Protein AF-A0A821YQU4-F1 (afdb_monomer_lite)

Radius of gyration: 33.35 Å; chains: 1; bounding box: 71×79×102 Å

pLDDT: mean 78.58, std 18.7, range [36.03, 98.0]

Secondary structure (DSSP, 8-state):
-HHHHHHHHHHHHHHHHHHHHHHHHHHHHHHHHHHHHHHHHHHHHHHHTTSPP-------------------------PPPP-------SSHHHHHHHHHHHTSSSSTTTHHHHHHHTTS-HHHHHHHHHHHHHHHHHHHHHHHHHHHHHHHHHHHHHHHHHHHHHHHHSTTTTTSHHHHHHHHHHHHHHHHHHHHHHHHHHHHTS--THHHH-HHHHHHHHHHHHHHHHHHHHHHHHHHHHHHHHSSS-HHHHTT--HHHHHHHHHHHHHHHHHHHHHHHHHEEESSSEEEPSSHHHHHHHHHHHHH--

Structure (mmCIF, N/CA/C/O backbone):
data_AF-A0A821YQU4-F1
#
_entry.id   AF-A0A821YQU4-F1
#
loop_
_atom_site.group_PDB
_atom_site.id
_atom_site.type_symbol
_atom_site.label_atom_id
_atom_site.label_alt_id
_atom_site.label_comp_id
_atom_site.label_asym_id
_atom_site.label_entity_id
_atom_site.label_seq_id
_atom_site.pdbx_PDB_ins_code
_atom_site.Cartn_x
_atom_site.Cartn_y
_atom_site.Cartn_z
_atom_site.occupancy
_atom_site.B_iso_or_equiv
_atom_site.auth_seq_id
_atom_site.auth_comp_id
_atom_site.auth_asym_id
_atom_site.auth_atom_id
_atom_site.pdbx_PDB_model_num
ATOM 1 N N . MET A 1 1 ? -21.126 -2.241 48.941 1.00 52.94 1 MET A N 1
ATOM 2 C CA . MET A 1 1 ? -20.470 -2.430 47.621 1.00 52.94 1 MET A CA 1
ATOM 3 C C . MET A 1 1 ? -20.822 -1.377 46.554 1.00 52.94 1 MET A C 1
ATOM 5 O O . MET A 1 1 ? -19.974 -1.115 45.714 1.00 52.94 1 MET A O 1
ATOM 9 N N . ASN A 1 2 ? -21.985 -0.705 46.580 1.00 57.34 2 ASN A N 1
ATOM 10 C CA . ASN A 1 2 ? -22.367 0.261 45.524 1.00 57.34 2 ASN A CA 1
ATOM 11 C C . ASN A 1 2 ? -21.633 1.622 45.535 1.00 57.34 2 ASN A C 1
ATOM 13 O O . ASN A 1 2 ? -21.568 2.286 44.501 1.00 57.34 2 ASN A O 1
ATOM 17 N N . HIS A 1 3 ? -21.058 2.054 46.663 1.00 62.62 3 HIS A N 1
ATOM 18 C CA . HIS A 1 3 ? -20.436 3.384 46.754 1.00 62.62 3 HIS A CA 1
ATOM 19 C C . HIS A 1 3 ? -19.069 3.454 46.048 1.00 62.62 3 HIS A C 1
ATOM 21 O O . HIS A 1 3 ? -18.780 4.408 45.328 1.00 62.62 3 HIS A O 1
ATOM 27 N N . THR A 1 4 ? -18.264 2.395 46.162 1.00 71.50 4 THR A N 1
ATOM 28 C CA . THR A 1 4 ? -16.915 2.307 45.578 1.00 71.50 4 THR A CA 1
ATOM 29 C C . THR A 1 4 ? -16.943 2.246 44.046 1.00 71.50 4 THR A C 1
ATOM 31 O O . THR A 1 4 ? -16.085 2.821 43.378 1.00 71.50 4 THR A O 1
ATOM 34 N N . TYR A 1 5 ? -17.968 1.611 43.465 1.00 67.25 5 TYR A N 1
ATOM 35 C CA . TYR A 1 5 ? -18.152 1.555 42.011 1.00 67.25 5 TYR A CA 1
ATOM 36 C C . TYR A 1 5 ? -18.474 2.937 41.419 1.00 67.25 5 TYR A C 1
ATOM 38 O O . TYR A 1 5 ? -17.944 3.324 40.374 1.00 67.25 5 TYR A O 1
ATOM 46 N N . LYS A 1 6 ? -19.298 3.721 42.127 1.00 68.31 6 LYS A N 1
ATOM 47 C CA . LYS A 1 6 ? -19.701 5.068 41.704 1.00 68.31 6 LYS A CA 1
ATOM 48 C C . LYS A 1 6 ? -18.513 6.037 41.695 1.00 68.31 6 LYS A C 1
ATOM 50 O O . LYS A 1 6 ? -18.399 6.855 40.781 1.00 68.31 6 LYS A O 1
ATOM 55 N N . ASP A 1 7 ? -17.596 5.896 42.650 1.00 83.06 7 ASP A N 1
ATOM 56 C CA . ASP A 1 7 ? -16.387 6.721 42.722 1.00 83.06 7 ASP A CA 1
ATOM 57 C C . ASP A 1 7 ? -15.340 6.358 41.661 1.00 83.06 7 ASP A C 1
ATOM 59 O O . ASP A 1 7 ? -14.758 7.248 41.031 1.00 83.06 7 ASP A O 1
ATOM 63 N N . ASN A 1 8 ? -15.153 5.066 41.372 1.00 70.88 8 ASN A N 1
ATOM 64 C CA . ASN A 1 8 ? -14.260 4.641 40.289 1.00 70.88 8 ASN A CA 1
ATOM 65 C C . ASN A 1 8 ? -14.764 5.092 38.912 1.00 70.88 8 ASN A C 1
ATOM 67 O O . ASN A 1 8 ? -13.973 5.554 38.087 1.00 70.88 8 ASN A O 1
ATOM 71 N N . SER A 1 9 ? -16.080 5.057 38.681 1.00 63.53 9 SER A N 1
ATOM 72 C CA . SER A 1 9 ? -16.682 5.566 37.444 1.00 63.53 9 SER A CA 1
ATOM 73 C C . SER A 1 9 ? -16.402 7.064 37.239 1.00 63.53 9 SER A C 1
ATOM 75 O O . SER A 1 9 ? -15.945 7.472 36.168 1.00 63.53 9 SER A O 1
ATOM 77 N N . ARG A 1 10 ? -16.544 7.884 38.293 1.00 73.25 10 ARG A N 1
ATOM 78 C CA . ARG A 1 10 ? -16.235 9.327 38.244 1.00 73.25 10 ARG A CA 1
ATOM 79 C C . ARG A 1 10 ? -14.756 9.608 37.978 1.00 73.25 10 ARG A C 1
ATOM 81 O O . ARG A 1 10 ? -14.440 10.541 37.237 1.00 73.25 10 ARG A O 1
ATOM 88 N N . ARG A 1 11 ? -13.840 8.813 38.545 1.00 78.38 11 ARG A N 1
ATOM 89 C CA . ARG A 1 11 ? -12.394 8.953 38.286 1.00 78.38 11 ARG A CA 1
ATOM 90 C C . ARG A 1 11 ? -12.043 8.634 36.834 1.00 78.38 11 ARG A C 1
ATOM 92 O O . ARG A 1 11 ? -11.323 9.411 36.209 1.00 78.38 11 ARG A O 1
ATOM 99 N N . ILE A 1 12 ? -12.600 7.559 36.275 1.00 73.44 12 ILE A N 1
ATOM 100 C CA . ILE A 1 12 ? -12.391 7.176 34.869 1.00 73.44 12 ILE A CA 1
ATOM 101 C C . ILE A 1 12 ? -12.959 8.245 33.927 1.00 73.44 12 ILE A C 1
ATOM 103 O O . ILE A 1 12 ? -12.303 8.629 32.958 1.00 73.44 12 ILE A O 1
ATOM 107 N N . GLN A 1 13 ? -14.131 8.798 34.246 1.00 74.94 13 GLN A N 1
ATOM 108 C CA . GLN A 1 13 ? -14.766 9.843 33.443 1.00 74.94 13 GLN A CA 1
ATOM 109 C C . GLN A 1 13 ? -13.955 11.150 33.452 1.00 74.94 13 GLN A C 1
ATOM 111 O O . GLN A 1 13 ? -13.697 11.717 32.391 1.00 74.94 13 GLN A O 1
ATOM 116 N N . LYS A 1 14 ? -13.445 11.574 34.620 1.00 81.25 14 LYS A N 1
ATOM 117 C CA . LYS A 1 14 ? -12.513 12.714 34.725 1.00 81.25 14 LYS A CA 1
ATOM 118 C C . LYS A 1 14 ? -11.204 12.470 33.973 1.00 81.25 14 LYS A C 1
ATOM 120 O O . LYS A 1 14 ? -10.609 13.410 33.447 1.00 81.25 14 LYS A O 1
ATOM 125 N N . HIS A 1 15 ? -10.728 11.227 33.927 1.00 81.19 15 HIS A N 1
ATOM 126 C CA . HIS A 1 15 ? -9.504 10.899 33.205 1.00 81.19 15 HIS A CA 1
ATOM 127 C C . HIS A 1 15 ? -9.709 10.904 31.682 1.00 81.19 15 HIS A C 1
ATOM 129 O O . HIS A 1 15 ? -8.838 11.394 30.961 1.00 81.19 15 HIS A O 1
ATOM 135 N N . CYS A 1 16 ? -10.860 10.429 31.192 1.00 75.38 16 CYS A N 1
ATOM 136 C CA . CYS A 1 16 ? -11.230 10.529 29.778 1.00 75.38 16 CYS A CA 1
ATOM 137 C C . CYS A 1 16 ? -11.422 11.982 29.337 1.00 75.38 16 CYS A C 1
ATOM 139 O O . CYS A 1 16 ? -10.873 12.359 28.305 1.00 75.38 16 CYS A O 1
ATOM 141 N N . HIS A 1 17 ? -12.104 12.804 30.142 1.00 81.38 17 HIS A N 1
ATOM 142 C CA . HIS A 1 17 ? -12.298 14.228 29.848 1.00 81.38 17 HIS A CA 1
ATOM 143 C C . HIS A 1 17 ? -10.961 14.952 29.665 1.00 81.38 17 HIS A C 1
ATOM 145 O O . HIS A 1 17 ? -10.713 15.554 28.626 1.00 81.38 17 HIS A O 1
ATOM 151 N N . ARG A 1 18 ? -10.033 14.783 30.617 1.00 87.19 18 ARG A N 1
ATOM 152 C CA . ARG A 1 18 ? -8.694 15.388 30.529 1.00 87.19 18 ARG A CA 1
ATOM 153 C C . ARG A 1 18 ? -7.889 14.892 29.327 1.00 87.19 18 ARG A C 1
ATOM 155 O O . ARG A 1 18 ? -7.079 15.632 28.779 1.00 87.19 18 ARG A O 1
ATOM 162 N N . ARG A 1 19 ? -8.101 13.646 28.891 1.00 83.50 19 ARG A N 1
ATOM 163 C CA . ARG A 1 19 ? -7.442 13.095 27.696 1.00 83.50 19 ARG A CA 1
ATOM 164 C C . ARG A 1 19 ? -8.048 13.652 26.402 1.00 83.50 19 ARG A C 1
ATOM 166 O O . ARG A 1 19 ? -7.316 13.824 25.433 1.00 83.50 19 ARG A O 1
ATOM 173 N N . GLN A 1 20 ? -9.349 13.949 26.389 1.00 81.44 20 GLN A N 1
ATOM 174 C CA . GLN A 1 20 ? -10.010 14.660 25.291 1.00 81.44 20 GLN A CA 1
ATOM 175 C C . GLN A 1 20 ? -9.545 16.115 25.201 1.00 81.44 20 GLN A C 1
ATOM 177 O O . GLN A 1 20 ? -9.194 16.553 24.111 1.00 81.44 20 GLN A O 1
ATOM 182 N N . GLU A 1 21 ? -9.452 16.827 26.325 1.00 87.38 21 GLU A N 1
ATOM 183 C CA . GLU A 1 21 ? -8.969 18.214 26.345 1.00 87.38 21 GLU A CA 1
ATOM 184 C C . GLU A 1 21 ? -7.525 18.335 25.860 1.00 87.38 21 GLU A C 1
ATOM 186 O O . GLU A 1 21 ? -7.223 19.231 25.078 1.00 87.38 21 GLU A O 1
ATOM 191 N N . ARG A 1 22 ? -6.643 17.394 26.228 1.00 89.81 22 ARG A N 1
ATOM 192 C CA . ARG A 1 22 ? -5.268 17.364 25.698 1.00 89.81 22 ARG A CA 1
ATOM 193 C C . ARG A 1 22 ? -5.231 17.178 24.182 1.00 89.81 22 ARG A C 1
ATOM 195 O O . ARG A 1 22 ? -4.514 17.903 23.509 1.00 89.81 22 ARG A O 1
ATOM 202 N N . LYS A 1 23 ? -6.054 16.274 23.639 1.00 84.69 23 LYS A N 1
ATOM 203 C CA . LYS A 1 23 ? -6.156 16.066 22.184 1.00 84.69 23 LYS A CA 1
ATOM 204 C C . LYS A 1 23 ? -6.745 17.277 21.455 1.00 84.69 23 LYS A C 1
ATOM 206 O O . LYS A 1 23 ? -6.359 17.546 20.323 1.00 84.69 23 LYS A O 1
ATOM 211 N N . LEU A 1 24 ? -7.680 17.992 22.082 1.00 90.56 24 LEU A N 1
ATOM 212 C CA . LEU A 1 24 ? -8.245 19.221 21.525 1.00 90.56 24 LEU A CA 1
ATOM 213 C C . LEU A 1 24 ? -7.210 20.356 21.534 1.00 90.56 24 LEU A C 1
ATOM 215 O O . LEU A 1 24 ? -7.106 21.097 20.564 1.00 90.56 24 LEU A O 1
ATOM 219 N N . ALA A 1 25 ? -6.421 20.463 22.605 1.00 89.75 25 ALA A N 1
ATOM 220 C CA . ALA A 1 25 ? -5.328 21.423 22.706 1.00 89.75 25 ALA A CA 1
ATOM 221 C C . ALA A 1 25 ? -4.205 21.129 21.697 1.00 89.75 25 ALA A C 1
ATOM 223 O O . ALA A 1 25 ? -3.663 22.062 21.116 1.00 89.75 25 ALA A O 1
ATOM 224 N N . GLU A 1 26 ? -3.886 19.855 21.448 1.00 92.19 26 GLU A N 1
ATOM 225 C CA . GLU A 1 26 ? -2.945 19.457 20.392 1.00 92.19 26 GLU A CA 1
ATOM 226 C C . GLU A 1 26 ? -3.463 19.827 18.999 1.00 92.19 26 GLU A C 1
ATOM 228 O O . GLU A 1 26 ? -2.714 20.428 18.240 1.00 92.19 26 GLU A O 1
ATOM 233 N N . ARG A 1 27 ? -4.742 19.570 18.674 1.00 87.25 27 ARG A N 1
ATOM 234 C CA . ARG A 1 27 ? -5.322 20.014 17.388 1.00 87.25 27 ARG A CA 1
ATOM 235 C C . ARG A 1 27 ? -5.219 21.521 17.186 1.00 87.25 27 ARG A C 1
ATOM 237 O O . ARG A 1 27 ? -4.796 21.941 16.121 1.00 87.25 27 ARG A O 1
ATOM 244 N N . ARG A 1 28 ? -5.517 22.317 18.220 1.00 90.81 28 ARG A N 1
ATOM 245 C CA . ARG A 1 28 ? -5.358 23.777 18.135 1.00 90.81 28 ARG A CA 1
ATOM 246 C C . ARG A 1 28 ? -3.909 24.197 17.904 1.00 90.81 28 ARG A C 1
ATOM 248 O O . ARG A 1 28 ? -3.683 25.206 17.257 1.00 90.81 28 ARG A O 1
ATOM 255 N N . ARG A 1 29 ? -2.923 23.454 18.424 1.00 88.00 29 ARG A N 1
ATOM 256 C CA . ARG A 1 29 ? -1.511 23.740 18.123 1.00 88.00 29 ARG A CA 1
ATOM 257 C C . ARG A 1 29 ? -1.187 23.483 16.655 1.00 88.00 29 ARG A C 1
ATOM 259 O O . ARG A 1 29 ? -0.500 24.307 16.075 1.00 88.00 29 ARG A O 1
ATOM 266 N N . TYR A 1 30 ? -1.700 22.400 16.071 1.00 81.50 30 TYR A N 1
ATOM 267 C CA . TYR A 1 30 ? -1.515 22.131 14.642 1.00 81.50 30 TYR A CA 1
ATOM 268 C C . TYR A 1 30 ? -2.196 23.188 13.765 1.00 81.50 30 TYR A C 1
ATOM 270 O O . TYR A 1 30 ? -1.555 23.698 12.860 1.00 81.50 30 TYR A O 1
ATOM 278 N N . GLU A 1 31 ? -3.424 23.604 14.091 1.00 87.12 31 GLU A N 1
ATOM 279 C CA . GLU A 1 31 ? -4.115 24.686 13.363 1.00 87.12 31 GLU A CA 1
ATOM 280 C C . GLU A 1 31 ? -3.348 26.020 13.428 1.00 87.12 31 GLU A C 1
ATOM 282 O O . GLU A 1 31 ? -3.275 26.739 12.440 1.00 87.12 31 GLU A O 1
ATOM 287 N N . ILE A 1 32 ? -2.733 26.346 14.572 1.00 85.75 32 ILE A N 1
ATOM 288 C CA . ILE A 1 32 ? -1.893 27.549 14.702 1.00 85.75 32 ILE A CA 1
ATOM 289 C C . ILE A 1 32 ? -0.592 27.415 13.893 1.00 85.75 32 ILE A C 1
ATOM 291 O O . ILE A 1 32 ? -0.129 28.400 13.327 1.00 85.75 32 ILE A O 1
ATOM 295 N N . SER A 1 33 ? 0.003 26.220 13.833 1.00 82.62 33 SER A N 1
ATOM 296 C CA . SER A 1 33 ? 1.211 25.974 13.035 1.00 82.62 33 SER A CA 1
ATOM 297 C C . SER A 1 33 ? 0.953 26.034 11.527 1.00 82.62 33 SER A C 1
ATOM 299 O O . SER A 1 33 ? 1.789 26.582 10.819 1.00 82.62 33 SER A O 1
ATOM 301 N N . ASP A 1 34 ? -0.189 25.539 11.046 1.00 80.00 34 ASP A N 1
ATOM 302 C CA . ASP A 1 34 ? -0.561 25.643 9.627 1.00 80.00 34 ASP A CA 1
ATOM 303 C C . ASP A 1 34 ? -0.801 27.102 9.213 1.00 80.00 34 ASP A C 1
ATOM 305 O O . ASP A 1 34 ? -0.326 27.528 8.163 1.00 80.00 34 ASP A O 1
ATOM 309 N N . LEU A 1 35 ? -1.455 27.900 10.069 1.00 82.94 35 LEU A N 1
ATOM 310 C CA . LEU A 1 35 ? -1.640 29.336 9.817 1.00 82.94 35 LEU A CA 1
ATOM 311 C C . LEU A 1 35 ? -0.305 30.095 9.759 1.00 82.94 35 LEU A C 1
ATOM 313 O O . LEU A 1 35 ? -0.152 30.994 8.941 1.00 82.94 35 LEU A O 1
ATOM 317 N N . ALA A 1 36 ? 0.671 29.718 10.590 1.00 77.25 36 ALA A N 1
ATOM 318 C CA . ALA A 1 36 ? 2.006 30.314 10.540 1.00 77.25 36 ALA A CA 1
ATOM 319 C C . ALA A 1 36 ? 2.765 29.945 9.251 1.00 77.25 36 ALA A C 1
ATOM 321 O O . ALA A 1 36 ? 3.514 30.763 8.729 1.00 77.25 36 ALA A O 1
ATOM 322 N N . TYR A 1 37 ? 2.552 28.737 8.718 1.00 77.81 37 TYR A N 1
ATOM 323 C CA . TYR A 1 37 ? 3.181 28.297 7.471 1.00 77.81 37 TYR A CA 1
ATOM 324 C C . TYR A 1 37 ? 2.588 28.990 6.232 1.00 77.81 37 TYR A C 1
ATOM 326 O O . TYR A 1 37 ? 3.324 29.303 5.298 1.00 77.81 37 TYR A O 1
ATOM 334 N N . GLU A 1 38 ? 1.280 29.281 6.220 1.00 76.12 38 GLU A N 1
ATOM 335 C CA . GLU A 1 38 ? 0.662 30.068 5.138 1.00 76.12 38 GLU A CA 1
ATOM 336 C C . GLU A 1 38 ? 1.187 31.511 5.068 1.00 76.12 38 GLU A C 1
ATOM 338 O O . GLU A 1 38 ? 1.310 32.061 3.970 1.00 76.12 38 GLU A O 1
ATOM 343 N N . ASP A 1 39 ? 1.513 32.126 6.209 1.00 76.88 39 ASP A N 1
ATOM 344 C CA . ASP A 1 39 ? 2.083 33.477 6.234 1.00 76.88 39 ASP A CA 1
ATOM 345 C C . ASP A 1 39 ? 3.523 33.501 5.688 1.00 76.88 39 ASP A C 1
ATOM 347 O O . ASP A 1 39 ? 3.859 34.405 4.921 1.00 76.88 39 ASP A O 1
ATOM 351 N N . ASP A 1 40 ? 4.342 32.482 5.978 1.00 71.94 40 ASP A N 1
ATOM 352 C CA . ASP A 1 40 ? 5.694 32.355 5.407 1.00 71.94 40 ASP A CA 1
ATOM 353 C C . ASP A 1 40 ? 5.651 32.114 3.883 1.00 71.94 40 ASP A C 1
ATOM 355 O O . ASP A 1 40 ? 6.426 32.714 3.132 1.00 71.94 40 ASP A O 1
ATOM 359 N N . LEU A 1 41 ? 4.692 31.318 3.389 1.00 73.00 41 LEU A N 1
ATOM 360 C CA . LEU A 1 41 ? 4.548 31.046 1.951 1.00 73.00 41 LEU A CA 1
ATOM 361 C C . LEU A 1 41 ? 4.200 32.310 1.141 1.00 73.00 41 LEU A C 1
ATOM 363 O O . LEU A 1 41 ? 4.671 32.480 0.015 1.00 73.00 41 LEU A O 1
ATOM 367 N N . LYS A 1 42 ? 3.408 33.227 1.718 1.00 76.00 42 LYS A N 1
ATOM 368 C CA . LYS A 1 42 ? 3.091 34.526 1.095 1.00 76.00 42 LYS A CA 1
ATOM 369 C C . LYS A 1 42 ? 4.300 35.454 1.010 1.00 76.00 42 LYS A C 1
ATOM 371 O O . LYS A 1 42 ? 4.384 36.253 0.074 1.00 76.00 42 LYS A O 1
ATOM 376 N N . VAL A 1 43 ? 5.226 35.368 1.965 1.00 75.50 43 VAL A N 1
ATOM 377 C CA . VAL A 1 43 ? 6.470 36.150 1.938 1.00 75.50 43 VAL A CA 1
ATOM 378 C C . VAL A 1 43 ? 7.374 35.662 0.804 1.00 75.50 43 VAL A C 1
ATOM 380 O O . VAL A 1 43 ? 7.895 36.484 0.047 1.00 75.50 43 VAL A O 1
ATOM 383 N N . ASP A 1 44 ? 7.483 34.348 0.606 1.00 67.19 44 ASP A N 1
ATOM 384 C CA . ASP A 1 44 ? 8.274 33.774 -0.489 1.00 67.19 44 ASP A CA 1
ATOM 385 C C . ASP A 1 44 ? 7.669 34.059 -1.875 1.00 67.19 44 ASP A C 1
ATOM 387 O O . ASP A 1 44 ? 8.402 34.328 -2.831 1.00 67.19 44 ASP A O 1
ATOM 391 N N . GLU A 1 45 ? 6.339 34.093 -2.000 1.00 72.12 45 GLU A N 1
ATOM 392 C CA . GLU A 1 45 ? 5.666 34.465 -3.253 1.00 72.12 45 GLU A CA 1
ATOM 393 C C . GLU A 1 45 ? 5.890 35.950 -3.607 1.00 72.12 45 GLU A C 1
ATOM 395 O O . GLU A 1 45 ? 6.167 36.289 -4.764 1.00 72.12 45 GLU A O 1
ATOM 400 N N . MET A 1 46 ? 5.895 36.842 -2.606 1.00 73.62 46 MET A N 1
ATOM 401 C CA . MET A 1 46 ? 6.288 38.245 -2.798 1.00 73.62 46 MET A CA 1
ATOM 402 C C . MET A 1 46 ? 7.754 38.378 -3.244 1.00 73.62 46 MET A C 1
ATOM 404 O O . MET A 1 46 ? 8.047 39.154 -4.160 1.00 73.62 46 MET A O 1
ATOM 408 N N . ILE A 1 47 ? 8.670 37.588 -2.674 1.00 68.69 47 ILE A N 1
ATOM 409 C CA . ILE A 1 47 ? 10.089 37.585 -3.067 1.00 68.69 47 ILE A CA 1
ATOM 410 C C . ILE A 1 47 ? 10.265 37.036 -4.495 1.00 68.69 47 ILE A C 1
ATOM 412 O O . ILE A 1 47 ? 11.000 37.622 -5.293 1.00 68.69 47 ILE A O 1
ATOM 416 N N . SER A 1 48 ? 9.538 35.978 -4.868 1.00 60.62 48 SER A N 1
ATOM 417 C CA . SER A 1 48 ? 9.583 35.389 -6.214 1.00 60.62 48 SER A CA 1
ATOM 418 C C . SER A 1 48 ? 9.034 36.323 -7.297 1.00 60.62 48 SER A C 1
ATOM 420 O O . SER A 1 48 ? 9.516 36.287 -8.429 1.00 60.62 48 SER A O 1
ATOM 422 N N . SER A 1 49 ? 8.053 37.172 -6.975 1.00 66.12 49 SER A N 1
ATOM 423 C CA . SER A 1 49 ? 7.497 38.152 -7.924 1.00 66.12 49 SER A CA 1
ATOM 424 C C . SER A 1 49 ? 8.448 39.317 -8.247 1.00 66.12 49 SER A C 1
ATOM 426 O O . SER A 1 49 ? 8.218 40.062 -9.198 1.00 66.12 49 SER A O 1
ATOM 428 N N . SER A 1 50 ? 9.541 39.452 -7.486 1.00 66.50 50 SER A N 1
ATOM 429 C CA . SER A 1 50 ? 10.519 40.540 -7.613 1.00 66.50 50 SER A CA 1
ATOM 430 C C . SER A 1 50 ? 11.734 40.189 -8.490 1.00 66.50 50 SER A C 1
ATOM 432 O O . SER A 1 50 ? 12.577 41.052 -8.736 1.00 66.50 50 SER A O 1
ATOM 434 N N . LEU A 1 51 ? 11.861 38.940 -8.961 1.00 47.97 51 LEU A N 1
ATOM 435 C CA . LEU A 1 51 ? 13.004 38.490 -9.765 1.00 47.97 51 LEU A CA 1
ATOM 436 C C . LEU A 1 51 ? 12.700 38.550 -11.278 1.00 47.97 51 LEU A C 1
ATOM 438 O O . LEU A 1 51 ? 11.660 38.061 -11.719 1.00 47.97 51 LEU A O 1
ATOM 442 N N . PRO A 1 52 ? 13.598 39.124 -12.102 1.00 46.53 52 PRO A N 1
ATOM 443 C CA . PRO A 1 52 ? 13.381 39.267 -13.539 1.00 46.53 52 PRO A CA 1
ATOM 444 C C . PRO A 1 52 ? 13.401 37.906 -14.252 1.00 46.53 52 PRO A C 1
ATOM 446 O O . PRO A 1 52 ? 14.321 37.107 -14.077 1.00 46.53 52 PRO A O 1
ATOM 449 N N . GLN A 1 53 ? 12.385 37.653 -15.082 1.00 42.47 53 GLN A N 1
ATOM 450 C CA . GLN A 1 53 ? 12.237 36.402 -15.825 1.00 42.47 53 GLN A CA 1
ATOM 451 C C . GLN A 1 53 ? 13.284 36.274 -16.939 1.00 42.47 53 GLN A C 1
ATOM 453 O O . GLN A 1 53 ? 13.284 37.036 -17.906 1.00 42.47 53 GLN A O 1
ATOM 458 N N . ILE A 1 54 ? 14.149 35.263 -16.829 1.00 45.06 54 ILE A N 1
ATOM 459 C CA . ILE A 1 54 ? 15.026 34.812 -17.914 1.00 45.06 54 ILE A CA 1
ATOM 460 C C . ILE A 1 54 ? 14.272 33.724 -18.687 1.00 45.06 54 ILE A C 1
ATOM 462 O O . ILE A 1 54 ? 14.124 32.597 -18.223 1.00 45.06 54 ILE A O 1
ATOM 466 N N . SER A 1 55 ? 13.760 34.096 -19.859 1.00 38.00 55 SER A N 1
ATOM 467 C CA . SER A 1 55 ? 13.025 33.227 -20.783 1.00 38.00 55 SER A CA 1
ATOM 468 C C . SER A 1 55 ? 13.970 32.255 -21.496 1.00 38.00 55 SER A C 1
ATOM 470 O O . SER A 1 55 ? 14.705 32.658 -22.397 1.00 38.00 55 SER A O 1
ATOM 472 N N . THR A 1 56 ? 13.910 30.968 -21.159 1.00 40.50 56 THR A N 1
ATOM 473 C CA . THR A 1 56 ? 14.522 29.885 -21.943 1.00 40.50 56 THR A CA 1
ATOM 474 C C . THR A 1 56 ? 13.438 29.089 -22.670 1.00 40.50 56 THR A C 1
ATOM 476 O O . THR A 1 56 ? 12.807 28.192 -22.118 1.00 40.50 56 THR A O 1
ATOM 479 N N . ASN A 1 57 ? 13.224 29.422 -23.944 1.00 36.03 57 ASN A N 1
ATOM 480 C CA . ASN A 1 57 ? 12.409 28.624 -24.859 1.00 36.03 57 ASN A CA 1
ATOM 481 C C . ASN A 1 57 ? 13.235 27.424 -25.340 1.00 36.03 57 ASN A C 1
ATOM 483 O O . ASN A 1 57 ? 14.215 27.604 -26.062 1.00 36.03 57 ASN A O 1
ATOM 487 N N . VAL A 1 58 ? 12.845 26.208 -24.951 1.00 40.19 58 VAL A N 1
ATOM 488 C CA . VAL A 1 58 ? 13.365 24.958 -25.525 1.00 40.19 58 VAL A CA 1
ATOM 489 C C . VAL A 1 58 ? 12.182 24.176 -26.090 1.00 40.19 58 VAL A C 1
ATOM 491 O O . VAL A 1 58 ? 11.456 23.499 -25.365 1.00 40.19 58 VAL A O 1
ATOM 494 N N . GLU A 1 59 ? 11.980 24.308 -27.399 1.00 39.19 59 GLU A N 1
ATOM 495 C CA . GLU A 1 59 ? 11.090 23.465 -28.198 1.00 39.19 59 GLU A CA 1
ATOM 496 C C . GLU A 1 59 ? 11.712 22.070 -28.340 1.00 39.19 59 GLU A C 1
ATOM 498 O O . GLU A 1 59 ? 12.715 21.878 -29.026 1.00 39.19 59 GLU A O 1
ATOM 503 N N . VAL A 1 60 ? 11.114 21.074 -27.686 1.00 41.22 60 VAL A N 1
ATOM 504 C CA . VAL A 1 60 ? 11.464 19.663 -27.877 1.00 41.22 60 VAL A CA 1
ATOM 505 C C . VAL A 1 60 ? 10.556 19.092 -28.963 1.00 41.22 60 VAL A C 1
ATOM 507 O O . VAL A 1 60 ? 9.389 18.790 -28.720 1.00 41.22 60 VAL A O 1
ATOM 510 N N . SER A 1 61 ? 11.100 18.949 -30.173 1.00 39.62 61 SER A N 1
ATOM 511 C CA . SER A 1 61 ? 10.437 18.275 -31.292 1.00 39.62 61 SER A CA 1
ATOM 512 C C . SER A 1 61 ? 10.290 16.774 -31.028 1.00 39.62 61 SER A C 1
ATOM 514 O O . SER A 1 61 ? 11.263 16.027 -30.944 1.00 39.62 61 SER A O 1
ATOM 516 N N . SER A 1 62 ? 9.041 16.325 -30.933 1.00 45.09 62 SER A N 1
ATOM 517 C CA . SER A 1 62 ? 8.632 14.924 -30.889 1.00 45.09 62 SER A CA 1
ATOM 518 C C . SER A 1 62 ? 8.527 14.363 -32.310 1.00 45.09 62 SER A C 1
ATOM 520 O O . SER A 1 62 ? 7.506 14.544 -32.974 1.00 45.09 62 SER A O 1
ATOM 522 N N . SER A 1 63 ? 9.568 13.701 -32.813 1.00 41.97 63 SER A N 1
ATOM 523 C CA . SER A 1 63 ? 9.519 12.988 -34.101 1.00 41.97 63 SER A CA 1
ATOM 524 C C . SER A 1 63 ? 10.595 11.903 -34.188 1.00 41.97 63 SER A C 1
ATOM 526 O O . SER A 1 63 ? 11.497 12.017 -35.005 1.00 41.97 63 SER A O 1
ATOM 528 N N . LEU A 1 64 ? 10.533 10.849 -33.360 1.00 42.47 64 LEU A N 1
ATOM 529 C CA . LEU A 1 64 ? 11.314 9.629 -33.636 1.00 42.47 64 LEU A CA 1
ATOM 530 C C . LEU A 1 64 ? 10.820 8.375 -32.891 1.00 42.47 64 LEU A C 1
ATOM 532 O O . LEU A 1 64 ? 11.556 7.754 -32.137 1.00 42.47 64 LEU A O 1
ATOM 536 N N . GLU A 1 65 ? 9.574 7.962 -33.121 1.00 38.44 65 GLU A N 1
ATOM 537 C CA . GLU A 1 65 ? 9.151 6.578 -32.848 1.00 38.44 65 GLU A CA 1
ATOM 538 C C . GLU A 1 65 ? 8.272 6.090 -34.004 1.00 38.44 65 GLU A C 1
ATOM 540 O O . GLU A 1 65 ? 7.046 6.201 -33.992 1.00 38.44 65 GLU A O 1
ATOM 545 N N . ARG A 1 66 ? 8.908 5.565 -35.056 1.00 41.19 66 ARG A N 1
ATOM 546 C CA . ARG A 1 66 ? 8.232 4.779 -36.091 1.00 41.19 66 ARG A CA 1
ATOM 547 C C . ARG A 1 66 ? 9.153 3.629 -36.525 1.00 41.19 66 ARG A C 1
ATOM 549 O O . ARG A 1 66 ? 10.360 3.811 -36.604 1.00 41.19 66 ARG A O 1
ATOM 556 N N . SER A 1 67 ? 8.520 2.475 -36.757 1.00 36.34 67 SER A N 1
ATOM 557 C CA . SER A 1 67 ? 9.001 1.211 -37.349 1.00 36.34 67 SER A CA 1
ATOM 558 C C . SER A 1 67 ? 10.044 0.377 -36.587 1.00 36.34 67 SER A C 1
ATOM 560 O O . SER A 1 67 ? 11.246 0.529 -36.775 1.00 36.34 67 SER A O 1
ATOM 562 N N . ILE A 1 68 ? 9.558 -0.612 -35.826 1.00 46.03 68 ILE A N 1
ATOM 563 C CA . ILE A 1 68 ? 10.219 -1.920 -35.699 1.00 46.03 68 ILE A CA 1
ATOM 564 C C . ILE A 1 68 ? 9.154 -2.977 -36.012 1.00 46.03 68 ILE A C 1
ATOM 566 O O . ILE A 1 68 ? 8.254 -3.209 -35.198 1.00 46.03 68 ILE A O 1
ATOM 570 N N . ASP A 1 69 ? 9.252 -3.572 -37.199 1.00 45.19 69 ASP A N 1
ATOM 571 C CA . ASP A 1 69 ? 8.432 -4.695 -37.658 1.00 45.19 69 ASP A CA 1
ATOM 572 C C . ASP A 1 69 ? 8.842 -6.004 -36.956 1.00 45.19 69 ASP A C 1
ATOM 574 O O . ASP A 1 69 ? 10.035 -6.222 -36.719 1.00 45.19 69 ASP A O 1
ATOM 578 N N . PRO A 1 70 ? 7.901 -6.906 -36.616 1.00 51.72 70 PRO A N 1
ATOM 579 C CA . PRO A 1 70 ? 8.220 -8.257 -36.187 1.00 51.72 70 PRO A CA 1
ATOM 580 C C . PRO A 1 70 ? 7.839 -9.257 -37.285 1.00 51.72 70 PRO A C 1
ATOM 582 O O . PRO A 1 70 ? 6.697 -9.703 -37.352 1.00 51.72 70 PRO A O 1
ATOM 585 N N . GLU A 1 71 ? 8.801 -9.651 -38.113 1.00 51.62 71 GLU A N 1
ATOM 586 C CA . GLU A 1 71 ? 8.629 -10.755 -39.060 1.00 51.62 71 GLU A CA 1
ATOM 587 C C . GLU A 1 71 ? 9.900 -11.613 -39.071 1.00 51.62 71 GLU A C 1
ATOM 589 O O . GLU A 1 71 ? 10.814 -11.339 -39.836 1.00 51.62 71 GLU A O 1
ATOM 594 N N . LEU A 1 72 ? 10.002 -12.605 -38.169 1.00 49.91 72 LEU A N 1
ATOM 595 C CA . LEU A 1 72 ? 10.770 -13.839 -38.413 1.00 49.91 72 LEU A CA 1
ATOM 596 C C . LEU A 1 72 ? 10.539 -14.877 -37.301 1.00 49.91 72 LEU A C 1
ATOM 598 O O . LEU A 1 72 ? 11.256 -14.928 -36.301 1.00 49.91 72 LEU A O 1
ATOM 602 N N . SER A 1 73 ? 9.546 -15.741 -37.478 1.00 40.75 73 SER A N 1
ATOM 603 C CA . SER A 1 73 ? 9.436 -16.975 -36.700 1.00 40.75 73 SER A CA 1
ATOM 604 C C . SER A 1 73 ? 8.829 -18.070 -37.562 1.00 40.75 73 SER A C 1
ATOM 606 O O . SER A 1 73 ? 7.656 -18.373 -37.416 1.00 40.75 73 SER A O 1
ATOM 608 N N . ASP A 1 74 ? 9.644 -18.629 -38.455 1.00 52.84 74 ASP A N 1
ATOM 609 C CA . ASP A 1 74 ? 9.444 -19.956 -39.039 1.00 52.84 74 ASP A CA 1
ATOM 610 C C . ASP A 1 74 ? 10.812 -20.509 -39.463 1.00 52.84 74 ASP A C 1
ATOM 612 O O . ASP A 1 74 ? 11.371 -20.134 -40.492 1.00 52.84 74 ASP A O 1
ATOM 616 N N . LEU A 1 75 ? 11.383 -21.393 -38.641 1.00 48.62 75 LEU A N 1
ATOM 617 C CA . LEU A 1 75 ? 12.483 -22.271 -39.042 1.00 48.62 75 LEU A CA 1
ATOM 618 C C . LEU A 1 75 ? 12.186 -23.695 -38.545 1.00 48.62 75 LEU A C 1
ATOM 620 O O . LEU A 1 75 ? 11.877 -23.869 -37.362 1.00 48.62 75 LEU A O 1
ATOM 624 N N . PRO A 1 76 ? 12.272 -24.711 -39.421 1.00 53.84 76 PRO A N 1
ATOM 625 C CA . PRO A 1 76 ? 11.957 -26.087 -39.077 1.00 53.84 76 PRO A CA 1
ATOM 626 C C . PRO A 1 76 ? 13.119 -26.772 -38.349 1.00 53.84 76 PRO A C 1
ATOM 628 O O . PRO A 1 76 ? 14.295 -26.581 -38.663 1.00 53.84 76 PRO A O 1
ATOM 631 N N . HIS A 1 77 ? 12.760 -27.618 -37.386 1.00 44.59 77 HIS A N 1
ATOM 632 C CA . HIS A 1 77 ? 13.656 -28.566 -36.738 1.00 44.59 77 HIS A CA 1
ATOM 633 C C . HIS A 1 77 ? 14.041 -29.691 -37.712 1.00 44.59 77 HIS A C 1
ATOM 635 O O . HIS A 1 77 ? 13.189 -30.488 -38.095 1.00 44.59 77 HIS A O 1
ATOM 641 N N . GLU A 1 78 ? 15.332 -29.809 -38.026 1.00 45.16 78 GLU A N 1
ATOM 642 C CA . GLU A 1 78 ? 15.937 -31.048 -38.528 1.00 45.16 78 GLU A CA 1
ATOM 643 C C . GLU A 1 78 ? 17.008 -31.542 -37.536 1.00 45.16 78 GLU A C 1
ATOM 645 O O . GLU A 1 78 ? 17.803 -30.732 -37.042 1.00 45.16 78 GLU A O 1
ATOM 650 N N . PRO A 1 79 ? 17.062 -32.849 -37.224 1.00 53.56 79 PRO A N 1
ATOM 651 C CA . PRO A 1 79 ? 18.076 -33.416 -36.348 1.00 53.56 79 PRO A CA 1
ATOM 652 C C . PRO A 1 79 ? 19.323 -33.791 -37.157 1.00 53.56 79 PRO A C 1
ATOM 654 O O . PRO A 1 79 ? 19.237 -34.527 -38.137 1.00 53.56 79 PRO A O 1
ATOM 657 N N . LYS A 1 80 ? 20.504 -33.330 -36.731 1.00 41.03 80 LYS A N 1
ATOM 658 C CA . LYS A 1 80 ? 21.777 -33.799 -37.293 1.00 41.03 80 LYS A CA 1
ATOM 659 C C . LYS A 1 80 ? 22.424 -34.821 -36.374 1.00 41.03 80 LYS A C 1
ATOM 661 O O . LYS A 1 80 ? 22.788 -34.524 -35.239 1.00 41.03 80 LYS A O 1
ATOM 666 N N . THR A 1 81 ? 22.545 -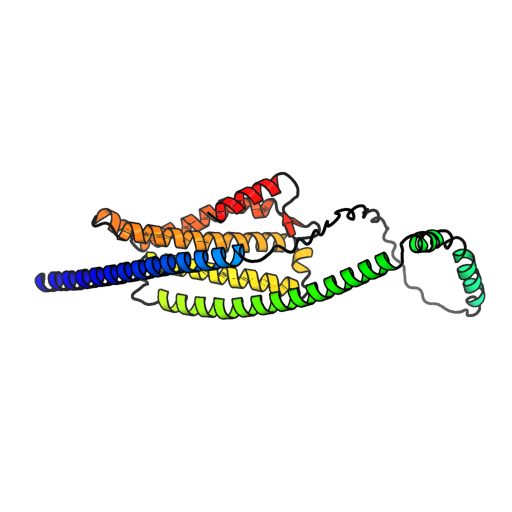36.022 -36.919 1.00 42.12 81 THR A N 1
ATOM 667 C CA . THR A 1 81 ? 23.414 -37.101 -36.474 1.00 42.12 81 THR A CA 1
ATOM 668 C C . THR A 1 81 ? 24.877 -36.671 -36.534 1.00 42.12 81 THR A C 1
ATOM 670 O O . THR A 1 81 ? 25.309 -35.962 -37.444 1.00 42.12 81 THR A O 1
ATOM 673 N N . PHE A 1 82 ? 25.605 -37.096 -35.510 1.00 42.75 82 PHE A N 1
ATOM 674 C CA . PHE A 1 82 ? 27.036 -36.938 -35.316 1.00 42.75 82 PHE A CA 1
ATOM 675 C C . PHE A 1 82 ? 27.761 -37.989 -36.163 1.00 42.75 82 PHE A C 1
ATOM 677 O O . PHE A 1 82 ? 27.471 -39.172 -36.006 1.00 42.75 82 PHE A O 1
ATOM 684 N N . ASP A 1 83 ? 28.668 -37.558 -37.037 1.00 41.84 83 ASP A N 1
ATOM 685 C CA . ASP A 1 83 ? 29.631 -38.443 -37.692 1.00 41.84 83 ASP A CA 1
ATOM 686 C C . ASP A 1 83 ? 30.998 -37.748 -37.710 1.00 41.84 83 ASP A C 1
ATOM 688 O O . ASP A 1 83 ? 31.150 -36.629 -38.216 1.00 41.84 83 ASP A O 1
ATOM 692 N N . GLU A 1 84 ? 31.968 -38.403 -37.075 1.00 48.09 84 GLU A N 1
ATOM 693 C CA . GLU A 1 84 ? 33.392 -38.133 -37.218 1.00 48.09 84 GLU A CA 1
ATOM 694 C C . GLU A 1 84 ? 33.848 -38.687 -38.568 1.00 48.09 84 GLU A C 1
ATOM 696 O O . GLU A 1 84 ? 33.579 -39.844 -38.855 1.00 48.09 84 GLU A O 1
ATOM 701 N N . ASP A 1 85 ? 34.561 -37.896 -39.378 1.00 39.81 85 ASP A N 1
ATOM 702 C CA . ASP A 1 85 ? 35.891 -38.300 -39.853 1.00 39.81 85 ASP A CA 1
ATOM 703 C C . ASP A 1 85 ? 36.555 -37.295 -40.821 1.00 39.81 85 ASP A C 1
ATOM 705 O O . ASP A 1 85 ? 35.993 -36.825 -41.807 1.00 39.81 85 ASP A O 1
ATOM 709 N N . HIS A 1 86 ? 37.825 -37.031 -40.509 1.00 41.47 86 HIS A N 1
ATOM 710 C CA . HIS A 1 86 ? 38.986 -37.022 -41.407 1.00 41.47 86 HIS A CA 1
ATOM 711 C C . HIS A 1 86 ? 39.126 -36.041 -42.609 1.00 41.47 86 HIS A C 1
ATOM 713 O O . HIS A 1 86 ? 38.449 -36.098 -43.627 1.00 41.47 86 HIS A O 1
ATOM 719 N N . TYR A 1 87 ? 40.224 -35.267 -42.538 1.00 41.78 87 TYR A N 1
ATOM 720 C CA . TYR A 1 87 ? 41.111 -34.810 -43.631 1.00 41.78 87 TYR A CA 1
ATOM 721 C C . TYR A 1 87 ? 40.567 -33.927 -44.781 1.00 41.78 87 TYR A C 1
ATOM 723 O O . TYR A 1 87 ? 40.040 -34.402 -45.780 1.00 41.78 87 TYR A O 1
ATOM 731 N N . ARG A 1 88 ? 40.971 -32.644 -44.786 1.00 46.00 88 ARG A N 1
ATOM 732 C CA . ARG A 1 88 ? 41.933 -32.080 -45.773 1.00 46.00 88 ARG A CA 1
ATOM 733 C C . ARG A 1 88 ? 42.089 -30.570 -45.604 1.00 46.00 88 ARG A C 1
ATOM 735 O O . ARG A 1 88 ? 41.239 -29.776 -46.013 1.00 46.00 88 ARG A O 1
ATOM 742 N N . GLY A 1 89 ? 43.266 -30.181 -45.119 1.00 50.91 89 GLY A N 1
ATOM 743 C CA . GLY A 1 89 ? 43.852 -28.880 -45.417 1.00 50.91 89 GLY A CA 1
ATOM 744 C C . GLY A 1 89 ? 44.000 -28.668 -46.931 1.00 50.91 89 GLY A C 1
ATOM 745 O O . GLY A 1 89 ? 44.053 -29.620 -47.710 1.00 50.91 89 GLY A O 1
ATOM 746 N N . SER A 1 90 ? 44.074 -27.397 -47.331 1.00 49.81 90 SER A N 1
ATOM 747 C CA . SER A 1 90 ? 44.215 -26.897 -48.716 1.00 49.81 90 SER A CA 1
ATOM 748 C C . SER A 1 90 ? 42.937 -26.613 -49.520 1.00 49.81 90 SER A C 1
ATOM 750 O O . SER A 1 90 ? 42.954 -26.617 -50.751 1.00 49.81 90 SER A O 1
ATOM 752 N N . ARG A 1 91 ? 41.843 -26.219 -48.850 1.00 46.72 91 ARG A N 1
ATOM 753 C CA . ARG A 1 91 ? 40.747 -25.445 -49.484 1.00 46.72 91 ARG A CA 1
ATOM 754 C C . ARG A 1 91 ? 40.457 -24.075 -48.852 1.00 46.72 91 ARG A C 1
ATOM 756 O O . ARG A 1 91 ? 39.594 -23.350 -49.339 1.00 46.72 91 ARG A O 1
ATOM 763 N N . MET A 1 92 ? 41.223 -23.668 -47.839 1.00 48.06 92 MET A N 1
ATOM 764 C CA . MET A 1 92 ? 40.927 -22.461 -47.054 1.00 48.06 92 MET A CA 1
ATOM 765 C C . MET A 1 92 ? 41.390 -21.141 -47.705 1.00 48.06 92 MET A C 1
ATOM 767 O O . MET A 1 92 ? 40.817 -20.095 -47.426 1.00 48.06 92 MET A O 1
ATOM 771 N N . ILE A 1 93 ? 42.336 -21.178 -48.654 1.00 50.16 93 ILE A N 1
ATOM 772 C CA . ILE A 1 93 ? 42.847 -19.959 -49.319 1.00 50.16 93 ILE A CA 1
ATOM 773 C C . ILE A 1 93 ? 42.008 -19.561 -50.553 1.00 50.16 93 ILE A C 1
ATOM 775 O O . ILE A 1 93 ? 41.947 -18.388 -50.912 1.00 50.16 93 ILE A O 1
ATOM 779 N N . ARG A 1 94 ? 41.269 -20.495 -51.176 1.00 49.84 94 ARG A N 1
ATOM 780 C CA . ARG A 1 94 ? 40.391 -20.171 -52.323 1.00 49.84 94 ARG A CA 1
ATOM 781 C C . ARG A 1 94 ? 38.993 -19.681 -51.927 1.00 49.84 94 ARG A C 1
ATOM 783 O O . ARG A 1 94 ? 38.403 -18.921 -52.690 1.00 49.84 94 ARG A O 1
ATOM 790 N N . ASN A 1 95 ? 38.498 -20.024 -50.735 1.00 51.81 95 ASN A N 1
ATOM 791 C CA . ASN A 1 95 ? 37.207 -19.518 -50.246 1.00 51.81 95 ASN A CA 1
ATOM 792 C C . ASN A 1 95 ? 37.289 -18.114 -49.630 1.00 51.81 95 ASN A C 1
ATOM 794 O O . ASN A 1 95 ? 36.311 -17.376 -49.701 1.00 51.81 95 ASN A O 1
ATOM 798 N N . TRP A 1 96 ? 38.451 -17.691 -49.124 1.00 50.12 96 TRP A N 1
ATOM 799 C CA . TRP A 1 96 ? 38.627 -16.323 -48.619 1.00 50.12 96 TRP A CA 1
ATOM 800 C C . TRP A 1 96 ? 38.507 -15.260 -49.722 1.00 50.12 96 TRP A C 1
ATOM 802 O O . TRP A 1 96 ? 37.887 -14.221 -49.515 1.00 50.12 96 TRP A O 1
ATOM 812 N N . ARG A 1 97 ? 39.003 -15.547 -50.936 1.00 47.06 97 ARG A N 1
ATOM 813 C CA . ARG A 1 97 ? 38.940 -14.599 -52.063 1.00 47.06 97 ARG A CA 1
ATOM 814 C C . ARG A 1 97 ? 37.539 -14.462 -52.671 1.00 47.06 97 ARG A C 1
ATOM 816 O O . ARG A 1 97 ? 37.204 -13.389 -53.153 1.00 47.06 97 ARG A O 1
ATOM 823 N N . LYS A 1 98 ? 36.713 -15.516 -52.628 1.00 53.56 98 LYS A N 1
ATOM 824 C CA . LYS A 1 98 ? 35.302 -15.437 -53.053 1.00 53.56 98 LYS A CA 1
ATOM 825 C C . LYS A 1 98 ? 34.413 -14.764 -52.008 1.00 53.56 98 LYS A C 1
ATOM 827 O O . LYS A 1 98 ? 33.481 -14.074 -52.398 1.00 53.56 98 LYS A O 1
ATOM 832 N N . LYS A 1 99 ? 34.737 -14.889 -50.715 1.00 53.12 99 LYS A N 1
ATOM 833 C CA . LYS A 1 99 ? 34.027 -14.162 -49.654 1.00 53.12 99 LYS A CA 1
ATOM 834 C C . LYS A 1 99 ? 34.294 -12.653 -49.733 1.00 53.12 99 LYS A C 1
ATOM 836 O O . LYS A 1 99 ? 33.350 -11.888 -49.738 1.00 53.12 99 LYS A O 1
ATOM 841 N N . PHE A 1 100 ? 35.540 -12.239 -49.977 1.00 50.91 100 PHE A N 1
ATOM 842 C CA . PHE A 1 100 ? 35.882 -10.813 -50.111 1.00 50.91 100 PHE A CA 1
ATOM 843 C C . PHE A 1 100 ? 35.428 -10.136 -51.417 1.00 50.91 100 PHE A C 1
ATOM 845 O O . PHE A 1 100 ? 35.349 -8.913 -51.463 1.00 50.91 100 PHE A O 1
ATOM 852 N N . LEU A 1 101 ? 35.157 -10.893 -52.488 1.00 52.97 101 LEU A N 1
ATOM 853 C CA . LEU A 1 101 ? 34.706 -10.322 -53.769 1.00 52.97 101 LEU A CA 1
ATOM 854 C C . LEU A 1 101 ? 33.185 -10.392 -53.970 1.00 52.97 101 LEU A C 1
ATOM 856 O O . LEU A 1 101 ? 32.664 -9.584 -54.726 1.00 52.97 101 LEU A O 1
ATOM 860 N N . GLY A 1 102 ? 32.476 -11.289 -53.273 1.00 48.97 102 GLY A N 1
ATOM 861 C CA . GLY A 1 102 ? 31.006 -11.281 -53.205 1.00 48.97 102 GLY A CA 1
ATOM 862 C C . GLY A 1 102 ? 30.436 -10.263 -52.209 1.00 48.97 102 GLY A C 1
ATOM 863 O O . GLY A 1 102 ? 29.252 -9.962 -52.243 1.00 48.97 102 GLY A O 1
ATOM 864 N N . GLU A 1 103 ? 31.277 -9.697 -51.343 1.00 50.41 103 GLU A N 1
ATOM 865 C CA . GLU A 1 103 ? 30.895 -8.683 -50.347 1.00 50.41 103 GLU A CA 1
ATOM 866 C C . GLU A 1 103 ? 31.064 -7.248 -50.881 1.00 50.41 103 GLU A C 1
ATOM 868 O O . GLU A 1 103 ? 30.849 -6.279 -50.161 1.00 50.41 103 GLU A O 1
ATOM 873 N N . ARG A 1 104 ? 31.427 -7.100 -52.166 1.00 48.22 104 ARG A N 1
ATOM 874 C CA . ARG A 1 104 ? 31.543 -5.796 -52.836 1.00 48.22 104 ARG A CA 1
ATOM 875 C C . ARG A 1 104 ? 30.228 -5.303 -53.446 1.00 48.22 104 ARG A C 1
ATOM 877 O O . ARG A 1 104 ? 30.062 -4.100 -53.562 1.00 48.22 104 ARG A O 1
ATOM 884 N N . GLU A 1 105 ? 29.285 -6.195 -53.748 1.00 51.78 105 GLU A N 1
ATOM 885 C CA . GLU A 1 105 ? 27.924 -5.817 -54.181 1.00 51.78 105 GLU A CA 1
ATOM 886 C C . GLU A 1 105 ? 26.971 -5.568 -52.996 1.00 51.78 105 GLU A C 1
ATOM 888 O O . GLU A 1 105 ? 25.917 -4.969 -53.164 1.00 51.78 105 GLU A O 1
ATOM 893 N N . SER A 1 106 ? 27.355 -5.941 -51.767 1.00 50.56 106 SER A N 1
ATOM 894 C CA . SER A 1 106 ? 26.609 -5.585 -50.545 1.00 50.56 106 SER A CA 1
ATOM 895 C C . SER A 1 106 ? 27.069 -4.262 -49.912 1.00 50.56 106 SER A C 1
ATOM 897 O O . SER A 1 106 ? 26.530 -3.859 -48.880 1.00 50.56 106 SER A O 1
ATOM 899 N N . LEU A 1 107 ? 28.063 -3.585 -50.498 1.00 49.94 107 LEU A N 1
ATOM 900 C CA . LEU A 1 107 ? 28.570 -2.292 -50.024 1.00 49.94 107 LEU A CA 1
ATOM 901 C C . LEU A 1 107 ? 27.875 -1.091 -50.686 1.00 49.94 107 LEU A C 1
ATOM 903 O O . LEU A 1 107 ? 27.888 -0.009 -50.104 1.00 49.94 107 LEU A O 1
ATOM 907 N N . GLU A 1 108 ? 27.159 -1.281 -51.799 1.00 52.28 108 GLU A N 1
ATOM 908 C CA . GLU A 1 108 ? 26.321 -0.222 -52.393 1.00 52.28 108 GLU A CA 1
ATOM 909 C C . GLU A 1 108 ? 25.071 0.092 -51.547 1.00 52.28 108 GLU A C 1
ATOM 911 O O . GLU A 1 108 ? 24.475 1.155 -51.685 1.00 52.28 108 GLU A O 1
ATOM 916 N N . GLY A 1 109 ? 24.706 -0.779 -50.596 1.00 50.94 109 GLY A N 1
ATOM 917 C CA . GLY A 1 109 ? 23.688 -0.495 -49.576 1.00 50.94 109 GLY A CA 1
ATOM 918 C C . GLY A 1 109 ? 24.214 0.252 -48.341 1.00 50.94 109 GLY A C 1
ATOM 919 O O . GLY A 1 109 ? 23.419 0.694 -47.515 1.00 50.94 109 GLY A O 1
ATOM 920 N N . HIS A 1 110 ? 25.538 0.399 -48.195 1.00 49.75 110 HIS A N 1
ATOM 921 C CA . HIS A 1 110 ? 26.175 1.063 -47.047 1.00 49.75 110 HIS A CA 1
ATOM 922 C C . HIS A 1 110 ? 26.858 2.395 -47.402 1.00 49.75 110 HIS A C 1
ATOM 924 O O . HIS A 1 110 ? 27.172 3.174 -46.499 1.00 49.75 110 HIS A O 1
ATOM 930 N N . GLU A 1 111 ? 27.005 2.719 -48.692 1.00 49.38 111 GLU A N 1
ATOM 931 C CA . GLU A 1 111 ? 27.412 4.059 -49.148 1.00 49.38 111 GLU A CA 1
ATOM 932 C C . GLU A 1 111 ? 26.327 5.129 -48.941 1.00 49.38 111 GLU A C 1
ATOM 934 O O . GLU A 1 111 ? 26.658 6.294 -48.709 1.00 49.38 111 GLU A O 1
ATOM 939 N N . TRP A 1 112 ? 25.044 4.750 -48.895 1.00 50.03 112 TRP A N 1
ATOM 940 C CA . TRP A 1 112 ? 23.953 5.687 -48.583 1.00 50.03 112 TRP A CA 1
ATOM 941 C C . TRP A 1 112 ? 24.035 6.248 -47.157 1.00 50.03 112 TRP A C 1
ATOM 943 O O . TRP A 1 112 ? 23.632 7.380 -46.915 1.00 50.03 112 TRP A O 1
ATOM 953 N N . THR A 1 113 ? 24.633 5.515 -46.215 1.00 55.44 113 THR A N 1
ATOM 954 C CA . THR A 1 113 ? 24.804 5.979 -44.828 1.00 55.44 113 THR A CA 1
ATOM 955 C C . THR A 1 113 ? 25.934 6.994 -44.650 1.00 55.44 113 THR A C 1
ATOM 957 O O . THR A 1 113 ? 25.878 7.795 -43.723 1.00 55.44 113 THR A O 1
ATOM 960 N N . ILE A 1 114 ? 26.949 7.002 -45.521 1.00 57.62 114 ILE A N 1
ATOM 961 C CA . ILE A 1 114 ? 28.078 7.945 -45.409 1.00 57.62 114 ILE A CA 1
ATOM 962 C C . ILE A 1 114 ? 27.762 9.255 -46.143 1.00 57.62 114 ILE A C 1
ATOM 964 O O . ILE A 1 114 ? 28.122 10.329 -45.662 1.00 57.62 114 ILE A O 1
ATOM 968 N N . ALA A 1 115 ? 27.041 9.188 -47.267 1.00 58.09 115 ALA A N 1
ATOM 969 C CA . ALA A 1 115 ? 26.613 10.377 -48.000 1.00 58.09 115 ALA A CA 1
ATOM 970 C C . ALA A 1 115 ? 25.523 11.175 -47.256 1.00 58.09 115 ALA A C 1
ATOM 972 O O . ALA A 1 115 ? 25.565 12.405 -47.273 1.00 58.09 115 ALA A O 1
ATOM 973 N N . GLU A 1 116 ? 24.597 10.510 -46.552 1.00 60.50 116 GLU A N 1
ATOM 974 C CA . GLU A 1 116 ? 23.591 11.203 -45.730 1.00 60.50 116 GLU A CA 1
ATOM 975 C C . GLU A 1 116 ? 24.210 11.771 -44.433 1.00 60.50 116 GLU A C 1
ATOM 977 O O . GLU A 1 116 ? 23.912 12.901 -44.053 1.00 60.50 116 GLU A O 1
ATOM 982 N N . ALA A 1 117 ? 25.182 11.076 -43.821 1.00 56.97 117 ALA A N 1
ATOM 983 C CA . ALA A 1 117 ? 25.921 11.578 -42.653 1.00 56.97 117 ALA A CA 1
ATOM 984 C C . ALA A 1 117 ? 26.827 12.790 -42.958 1.00 56.97 117 ALA A C 1
ATOM 986 O O . ALA A 1 117 ? 27.196 13.524 -42.046 1.00 56.97 117 ALA A O 1
ATOM 987 N N . ALA A 1 118 ? 27.191 13.019 -44.224 1.00 59.88 118 ALA A N 1
ATOM 988 C CA . ALA A 1 118 ? 27.918 14.219 -44.645 1.00 59.88 118 ALA A CA 1
ATOM 989 C C . ALA A 1 118 ? 27.001 15.443 -44.840 1.00 59.88 118 ALA A C 1
ATOM 991 O O . ALA A 1 118 ? 27.494 16.565 -44.977 1.00 59.88 118 ALA A O 1
ATOM 992 N N . ARG A 1 119 ? 25.678 15.232 -44.881 1.00 63.06 119 ARG A N 1
ATOM 993 C CA . ARG A 1 119 ? 24.672 16.286 -45.054 1.00 63.06 119 ARG A CA 1
ATOM 994 C C . ARG A 1 119 ? 24.164 16.825 -43.712 1.00 63.06 119 ARG A C 1
ATOM 996 O O . ARG A 1 119 ? 23.800 17.996 -43.638 1.00 63.06 119 ARG A O 1
ATOM 1003 N N . GLU A 1 120 ? 24.208 16.012 -42.658 1.00 58.00 120 GLU A N 1
ATOM 1004 C CA . GLU A 1 120 ? 24.002 16.451 -41.275 1.00 58.00 120 GLU A CA 1
ATOM 1005 C C . GLU A 1 120 ? 25.283 17.122 -40.758 1.00 58.00 120 GLU A C 1
ATOM 1007 O O . GLU A 1 120 ? 26.363 16.530 -40.712 1.00 58.00 120 GLU A O 1
ATOM 1012 N N . GLY A 1 121 ? 25.200 18.411 -40.425 1.00 73.31 121 GLY A N 1
ATOM 1013 C CA . GLY A 1 121 ? 26.364 19.172 -39.982 1.00 73.31 121 GLY A CA 1
ATOM 1014 C C . GLY A 1 121 ? 27.003 18.566 -38.719 1.00 73.31 121 GLY A C 1
ATOM 1015 O O . GLY A 1 121 ? 26.301 18.011 -37.872 1.00 73.31 121 GLY A O 1
ATOM 1016 N N . PRO A 1 122 ? 28.322 18.742 -38.503 1.00 75.00 122 PRO A N 1
ATOM 1017 C CA . PRO A 1 122 ? 29.060 18.153 -37.373 1.00 75.00 122 PRO A CA 1
ATOM 1018 C C . PRO A 1 122 ? 28.504 18.519 -35.981 1.00 75.00 122 PRO A C 1
ATOM 1020 O O . PRO A 1 122 ? 28.838 17.871 -34.988 1.00 75.00 122 PRO A O 1
ATOM 1023 N N . MET A 1 123 ? 27.643 19.538 -35.893 1.00 75.88 123 MET A N 1
ATOM 1024 C CA . MET A 1 123 ? 26.976 19.951 -34.659 1.00 75.88 123 MET A CA 1
ATOM 1025 C C . MET A 1 123 ? 25.844 18.994 -34.230 1.00 75.88 123 MET A C 1
ATOM 1027 O O . MET A 1 123 ? 25.696 18.748 -33.033 1.00 75.88 123 MET A O 1
ATOM 1031 N N . GLU A 1 124 ? 25.082 18.407 -35.162 1.00 79.38 124 GLU A N 1
ATOM 1032 C CA . GLU A 1 124 ? 23.964 17.503 -34.823 1.00 79.38 124 GLU A CA 1
ATOM 1033 C C . GLU A 1 124 ? 24.468 16.162 -34.278 1.00 79.38 124 GLU A C 1
ATOM 1035 O O . GLU A 1 124 ? 23.935 15.626 -33.301 1.00 79.38 124 GLU A O 1
ATOM 1040 N N . ILE A 1 125 ? 25.589 15.689 -34.824 1.00 77.88 125 ILE A N 1
ATOM 1041 C CA . ILE A 1 125 ? 26.287 14.494 -34.351 1.00 77.88 125 ILE A CA 1
ATOM 1042 C C . ILE A 1 125 ? 26.772 14.704 -32.906 1.00 77.88 125 ILE A C 1
ATOM 1044 O O . ILE A 1 125 ? 26.485 13.885 -32.031 1.00 77.88 125 ILE A O 1
ATOM 1048 N N . LEU A 1 126 ? 27.437 15.829 -32.612 1.00 77.62 126 LEU A N 1
ATOM 1049 C CA . LEU A 1 126 ? 27.891 16.165 -31.254 1.00 77.62 126 LEU A CA 1
ATOM 1050 C C . LEU A 1 126 ? 26.731 16.282 -30.254 1.00 77.62 126 LEU A C 1
ATOM 1052 O O . LEU A 1 126 ? 26.854 15.800 -29.125 1.00 77.62 126 LEU A O 1
ATOM 1056 N N . HIS A 1 127 ? 25.598 16.862 -30.662 1.00 81.31 127 HIS A N 1
ATOM 1057 C CA . HIS A 1 127 ? 24.411 16.957 -29.813 1.00 81.31 127 HIS A CA 1
ATOM 1058 C C . HIS A 1 127 ? 23.823 15.572 -29.499 1.00 81.31 127 HIS A C 1
ATOM 1060 O O . HIS A 1 127 ? 23.554 15.269 -28.337 1.00 81.31 127 HIS A O 1
ATOM 1066 N N . SER A 1 128 ? 23.709 14.690 -30.498 1.00 79.75 128 SER A N 1
ATOM 1067 C CA . SER A 1 128 ? 23.248 13.308 -30.308 1.00 79.75 128 SER A CA 1
ATOM 1068 C C . SER A 1 128 ? 24.144 12.525 -29.337 1.00 79.75 128 SER A C 1
ATOM 1070 O O . SER A 1 128 ? 23.648 11.884 -28.403 1.00 79.75 128 SER A O 1
ATOM 1072 N N . TYR A 1 129 ? 25.472 12.640 -29.471 1.00 74.81 129 TYR A N 1
ATOM 1073 C CA . TYR A 1 129 ? 26.414 12.009 -28.539 1.00 74.81 129 TYR A CA 1
ATOM 1074 C C . TYR A 1 129 ? 26.317 12.581 -27.117 1.00 74.81 129 TYR A C 1
ATOM 1076 O O . TYR A 1 129 ? 26.316 11.808 -26.157 1.00 74.81 129 TYR A O 1
ATOM 1084 N N . PHE A 1 130 ? 26.189 13.903 -26.959 1.00 76.88 130 PHE A N 1
ATOM 1085 C CA . PHE A 1 130 ? 26.054 14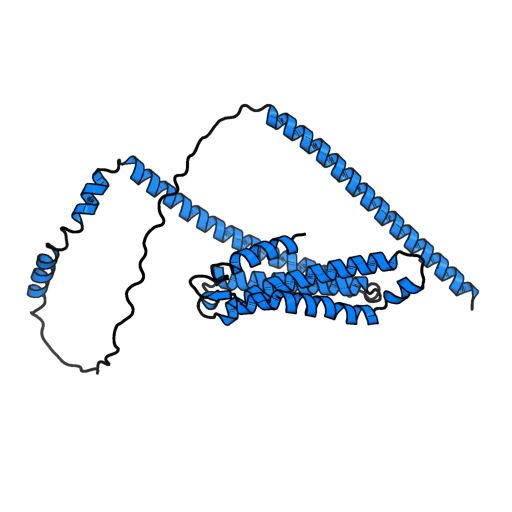.542 -25.646 1.00 76.88 130 PHE A CA 1
ATOM 1086 C C . PHE A 1 130 ? 24.747 14.147 -24.942 1.00 76.88 130 PHE A C 1
ATOM 1088 O O . PHE A 1 130 ? 24.757 13.770 -23.768 1.00 76.88 130 PHE A O 1
ATOM 1095 N N . VAL A 1 131 ? 23.626 14.143 -25.671 1.00 85.19 131 VAL A N 1
ATOM 1096 C CA . VAL A 1 131 ? 22.323 13.699 -25.154 1.00 85.19 131 VAL A CA 1
ATOM 1097 C C . VAL A 1 131 ? 22.389 12.238 -24.713 1.00 85.19 131 VAL A C 1
ATOM 1099 O O . VAL A 1 131 ? 21.949 11.907 -23.611 1.00 85.19 131 VAL A O 1
ATOM 1102 N N . ARG A 1 132 ? 22.998 11.359 -25.516 1.00 79.19 132 ARG A N 1
ATOM 1103 C CA . ARG A 1 132 ? 23.121 9.935 -25.180 1.00 79.19 132 ARG A CA 1
ATOM 1104 C C . ARG A 1 132 ? 23.981 9.697 -23.934 1.00 79.19 132 ARG A C 1
ATOM 1106 O O . ARG A 1 132 ? 23.619 8.877 -23.096 1.00 79.19 132 ARG A O 1
ATOM 1113 N N . MET A 1 133 ? 25.067 10.453 -23.769 1.00 77.62 133 MET A N 1
ATOM 1114 C CA . MET A 1 133 ? 25.952 10.361 -22.599 1.00 77.62 133 MET A CA 1
ATOM 1115 C C . MET A 1 133 ? 25.261 10.824 -21.303 1.00 77.62 133 MET A C 1
ATOM 1117 O O . MET A 1 133 ? 25.421 10.209 -20.243 1.00 77.62 133 MET A O 1
ATOM 1121 N N . ASN A 1 134 ? 24.422 11.861 -21.398 1.00 87.12 134 ASN A N 1
ATOM 1122 C CA . ASN A 1 134 ? 23.592 12.315 -20.283 1.00 87.12 134 ASN A CA 1
ATOM 1123 C C . ASN A 1 134 ? 22.541 11.269 -19.885 1.00 87.12 134 ASN A C 1
ATOM 1125 O O . ASN A 1 134 ? 22.307 11.061 -18.694 1.00 87.12 134 ASN A O 1
ATOM 1129 N N . ILE A 1 135 ? 21.939 10.570 -20.854 1.00 91.25 135 ILE A N 1
ATOM 1130 C CA . ILE A 1 135 ? 20.928 9.540 -20.577 1.00 91.25 135 ILE A CA 1
ATOM 1131 C C . ILE A 1 135 ? 21.523 8.385 -19.762 1.00 91.25 135 ILE A C 1
ATOM 1133 O O . ILE A 1 135 ? 20.936 8.019 -18.745 1.00 91.25 135 ILE A O 1
ATOM 1137 N N . GLU A 1 136 ? 22.683 7.848 -20.147 1.00 90.94 136 GLU A N 1
ATOM 1138 C CA . GLU A 1 136 ? 23.324 6.734 -19.423 1.00 90.94 136 GLU A CA 1
ATOM 1139 C C . GLU A 1 136 ? 23.634 7.103 -17.964 1.00 90.94 136 GLU A C 1
ATOM 1141 O O . GLU A 1 136 ? 23.320 6.357 -17.034 1.00 90.94 136 GLU A O 1
ATOM 1146 N N . SER A 1 137 ? 24.155 8.313 -17.744 1.00 92.69 137 SER A N 1
ATOM 1147 C CA . SER A 1 137 ? 24.476 8.815 -16.403 1.00 92.69 137 SER A CA 1
ATOM 1148 C C . SER A 1 137 ? 23.223 8.936 -15.525 1.00 92.69 137 SER A C 1
ATOM 1150 O O . SER A 1 137 ? 23.227 8.543 -14.356 1.00 92.69 137 SER A O 1
ATOM 1152 N N . ILE A 1 138 ? 22.113 9.413 -16.099 1.00 92.50 138 ILE A N 1
ATOM 1153 C CA . ILE A 1 138 ? 20.823 9.513 -15.404 1.00 92.50 138 ILE A CA 1
ATOM 1154 C C . ILE A 1 138 ? 20.290 8.128 -15.018 1.00 92.50 138 ILE A C 1
ATOM 1156 O O . ILE A 1 138 ? 19.751 7.977 -13.920 1.00 92.50 138 ILE A O 1
ATOM 1160 N N . GLN A 1 139 ? 20.434 7.110 -15.875 1.00 92.75 139 GLN A N 1
ATOM 1161 C CA . GLN A 1 139 ? 19.976 5.752 -15.550 1.00 92.75 139 GLN A CA 1
ATOM 1162 C C . GLN A 1 139 ? 20.751 5.162 -14.369 1.00 92.75 139 GLN A C 1
ATOM 1164 O O . GLN A 1 139 ? 20.141 4.603 -13.455 1.00 92.75 139 GLN A O 1
ATOM 1169 N N . VAL A 1 140 ? 22.074 5.349 -14.340 1.00 93.00 140 VAL A N 1
ATOM 1170 C CA . VAL A 1 140 ? 22.924 4.895 -13.229 1.00 93.00 140 VAL A CA 1
ATOM 1171 C C . VAL A 1 140 ? 22.518 5.578 -11.920 1.00 93.00 140 VAL A C 1
ATOM 1173 O O . VAL A 1 140 ? 22.314 4.910 -10.907 1.00 93.00 140 VAL A O 1
ATOM 1176 N N . ILE A 1 141 ? 22.313 6.898 -11.933 1.00 93.94 141 ILE A N 1
ATOM 1177 C CA . ILE A 1 141 ? 21.878 7.643 -10.741 1.00 93.94 141 ILE A CA 1
ATOM 1178 C C . ILE A 1 141 ? 20.503 7.157 -10.260 1.00 93.94 141 ILE A C 1
ATOM 1180 O O . ILE A 1 141 ? 20.315 6.902 -9.068 1.00 93.94 141 ILE A O 1
ATOM 1184 N N . ARG A 1 142 ? 19.541 6.971 -11.174 1.00 92.50 142 ARG A N 1
ATOM 1185 C CA . ARG A 1 142 ? 18.201 6.453 -10.847 1.00 92.50 142 ARG A CA 1
ATOM 1186 C C . ARG A 1 142 ? 18.253 5.069 -10.211 1.00 92.50 142 ARG A C 1
ATOM 1188 O O . ARG A 1 142 ? 17.489 4.810 -9.278 1.00 92.50 142 ARG A O 1
ATOM 1195 N N . PHE A 1 143 ? 19.144 4.208 -10.697 1.00 92.12 143 PHE A N 1
ATOM 1196 C CA . PHE A 1 143 ? 19.362 2.878 -10.142 1.00 92.12 143 PHE A CA 1
ATOM 1197 C C . PHE A 1 143 ? 19.813 2.958 -8.676 1.00 92.12 143 PHE A C 1
ATOM 1199 O O . PHE A 1 143 ? 19.153 2.389 -7.804 1.00 92.12 143 PHE A O 1
ATOM 1206 N N . TYR A 1 144 ? 20.850 3.749 -8.375 1.00 94.94 144 TYR A N 1
ATOM 1207 C CA . TYR A 1 144 ? 21.342 3.916 -7.001 1.00 94.94 144 TYR A CA 1
ATOM 1208 C C . TYR A 1 144 ? 20.316 4.560 -6.065 1.00 94.94 144 TYR A C 1
ATOM 1210 O O . TYR A 1 144 ? 20.129 4.081 -4.948 1.00 94.94 144 TYR A O 1
ATOM 1218 N N . ILE A 1 145 ? 19.614 5.608 -6.512 1.00 95.06 145 ILE A N 1
ATOM 1219 C CA . ILE A 1 145 ? 18.573 6.258 -5.701 1.00 95.06 145 ILE A CA 1
ATOM 1220 C C . ILE A 1 145 ? 17.463 5.258 -5.374 1.00 95.06 145 ILE A C 1
ATOM 1222 O O . ILE A 1 145 ? 17.102 5.102 -4.210 1.00 95.06 145 ILE A O 1
ATOM 1226 N N . THR A 1 146 ? 16.957 4.531 -6.375 1.00 92.50 146 THR A N 1
ATOM 1227 C CA . THR A 1 146 ? 15.871 3.560 -6.177 1.00 92.50 146 THR A CA 1
ATOM 1228 C C . THR A 1 146 ? 16.273 2.454 -5.207 1.00 92.50 146 THR A C 1
ATOM 1230 O O . THR A 1 146 ? 15.470 2.065 -4.353 1.00 92.50 146 THR A O 1
ATOM 1233 N N . LEU A 1 147 ? 17.517 1.978 -5.296 1.00 94.25 147 LEU A N 1
ATOM 1234 C CA . LEU A 1 147 ? 18.057 0.971 -4.392 1.00 94.25 147 LEU A CA 1
ATOM 1235 C C . LEU A 1 147 ? 18.165 1.486 -2.953 1.00 94.25 147 LEU A C 1
ATOM 1237 O O . LEU A 1 147 ? 17.624 0.868 -2.033 1.00 94.25 147 LEU A O 1
ATOM 1241 N N . CYS A 1 148 ? 18.815 2.636 -2.759 1.00 96.06 148 CYS A N 1
ATOM 1242 C CA . CYS A 1 148 ? 18.992 3.250 -1.444 1.00 96.06 148 CYS A CA 1
ATOM 1243 C C . CYS A 1 148 ? 17.642 3.559 -0.788 1.00 96.06 148 CYS A C 1
ATOM 1245 O O . CYS A 1 148 ? 17.414 3.178 0.359 1.00 96.06 148 CYS A O 1
ATOM 1247 N N . THR A 1 149 ? 16.712 4.174 -1.525 1.00 95.00 149 THR A N 1
ATOM 1248 C CA . THR A 1 149 ? 15.361 4.465 -1.031 1.00 95.00 149 THR A CA 1
ATOM 1249 C C . THR A 1 149 ? 14.622 3.188 -0.638 1.00 95.00 149 THR A C 1
ATOM 1251 O O . THR A 1 149 ? 13.993 3.157 0.417 1.00 95.00 149 THR A O 1
ATOM 1254 N N . SER A 1 150 ? 14.726 2.116 -1.428 1.00 94.56 150 SER A N 1
ATOM 1255 C CA . SER A 1 150 ? 14.060 0.843 -1.119 1.00 94.56 150 SER A CA 1
ATOM 1256 C C . SER A 1 150 ? 14.588 0.216 0.174 1.00 94.56 150 SER A C 1
ATOM 1258 O O . SER A 1 150 ? 13.793 -0.220 1.004 1.00 94.56 150 SER A O 1
ATOM 1260 N N . TYR A 1 151 ? 15.907 0.215 0.395 1.00 96.31 151 TYR A N 1
ATOM 1261 C CA . TYR A 1 151 ? 16.492 -0.296 1.641 1.00 96.31 151 TYR A CA 1
ATOM 1262 C C . TYR A 1 151 ? 16.131 0.554 2.859 1.00 96.31 151 TYR A C 1
ATOM 1264 O O . TYR A 1 151 ? 15.767 0.007 3.900 1.00 96.31 151 TYR A O 1
ATOM 1272 N N . VAL A 1 152 ? 16.189 1.881 2.731 1.00 97.19 152 VAL A N 1
ATOM 1273 C CA . VAL A 1 152 ? 15.806 2.808 3.805 1.00 97.19 152 VAL A CA 1
ATOM 1274 C C . VAL A 1 152 ? 14.338 2.596 4.182 1.00 97.19 152 VAL A C 1
ATOM 1276 O O . VAL A 1 152 ? 14.037 2.378 5.354 1.00 97.19 152 VAL A O 1
ATOM 1279 N N . LEU A 1 153 ? 13.427 2.562 3.203 1.00 96.12 153 LEU A N 1
ATOM 1280 C CA . LEU A 1 153 ? 12.004 2.306 3.446 1.00 96.12 153 LEU A CA 1
ATOM 1281 C C . LEU A 1 153 ? 11.758 0.940 4.092 1.00 96.12 153 LEU A C 1
ATOM 1283 O O . LEU A 1 153 ? 10.911 0.832 4.974 1.00 96.12 153 LEU A O 1
ATOM 1287 N N . LEU A 1 154 ? 12.510 -0.092 3.702 1.00 96.44 154 LEU A N 1
ATOM 1288 C CA . LEU A 1 154 ? 12.383 -1.422 4.290 1.00 96.44 154 LEU A CA 1
ATOM 1289 C C . LEU A 1 154 ? 12.810 -1.428 5.764 1.00 96.44 154 LEU A C 1
ATOM 1291 O O . LEU A 1 154 ? 12.095 -1.981 6.599 1.00 96.44 154 LEU A O 1
ATOM 1295 N N . ILE A 1 155 ? 13.931 -0.789 6.110 1.00 97.38 155 ILE A N 1
ATOM 1296 C CA . ILE A 1 155 ? 14.422 -0.724 7.495 1.00 97.38 155 ILE A CA 1
ATOM 1297 C C . ILE A 1 155 ? 13.471 0.111 8.362 1.00 97.38 155 ILE A C 1
ATOM 1299 O O . ILE A 1 155 ? 12.952 -0.386 9.363 1.00 97.38 155 ILE A O 1
ATOM 1303 N N . PHE A 1 156 ? 13.194 1.357 7.969 1.00 97.56 156 PHE A N 1
ATOM 1304 C CA . PHE A 1 156 ? 12.336 2.252 8.750 1.00 97.56 156 PHE A CA 1
ATOM 1305 C C . PHE A 1 156 ? 10.887 1.760 8.811 1.00 97.56 156 PHE A C 1
ATOM 1307 O O . PHE A 1 156 ? 10.264 1.833 9.871 1.00 97.56 156 PHE A O 1
ATOM 1314 N N . GLY A 1 157 ? 10.365 1.198 7.718 1.00 96.31 157 GLY A N 1
ATOM 1315 C CA . GLY A 1 157 ? 9.023 0.620 7.667 1.00 96.31 157 GLY A CA 1
ATOM 1316 C C . GLY A 1 157 ? 8.856 -0.554 8.632 1.00 96.31 157 GLY A C 1
ATOM 1317 O O . GLY A 1 157 ? 7.886 -0.592 9.388 1.00 96.31 157 GLY A O 1
ATOM 1318 N N . ASN A 1 158 ? 9.828 -1.473 8.686 1.00 97.38 158 ASN A N 1
ATOM 1319 C CA . ASN A 1 158 ? 9.782 -2.599 9.623 1.00 97.38 158 ASN A CA 1
ATOM 1320 C C . ASN A 1 158 ? 9.960 -2.153 11.085 1.00 97.38 158 ASN A C 1
ATOM 1322 O O . ASN A 1 158 ? 9.262 -2.667 11.959 1.00 97.38 158 ASN A O 1
ATOM 1326 N N . ILE A 1 159 ? 10.826 -1.171 11.368 1.00 98.00 159 ILE A N 1
ATOM 1327 C CA . ILE A 1 159 ? 10.951 -0.594 12.719 1.00 98.00 159 ILE A CA 1
ATOM 1328 C C . ILE A 1 159 ? 9.618 0.031 13.155 1.00 98.00 159 ILE A C 1
ATOM 1330 O O . ILE A 1 159 ? 9.115 -0.282 14.236 1.00 98.00 159 ILE A O 1
ATOM 1334 N N . GLY A 1 160 ? 9.011 0.860 12.300 1.00 96.56 160 GLY A N 1
ATOM 1335 C CA . GLY A 1 160 ? 7.710 1.477 12.563 1.00 96.56 160 GLY A CA 1
ATOM 1336 C C . GLY A 1 160 ? 6.611 0.440 12.798 1.00 96.56 160 GLY A C 1
ATOM 1337 O O . GLY A 1 160 ? 5.839 0.558 13.753 1.00 96.56 160 GLY A O 1
ATOM 1338 N N . PHE A 1 161 ? 6.587 -0.624 11.992 1.00 97.38 161 PHE A N 1
ATOM 1339 C CA . PHE A 1 161 ? 5.687 -1.756 12.188 1.00 97.38 161 PHE A CA 1
ATOM 1340 C C . PHE A 1 161 ? 5.886 -2.425 13.552 1.00 97.38 161 PHE A C 1
ATOM 1342 O O . PHE A 1 161 ? 4.907 -2.603 14.273 1.00 97.38 161 PHE A O 1
ATOM 1349 N N . ILE A 1 162 ? 7.120 -2.755 13.947 1.00 97.88 162 ILE A N 1
ATOM 1350 C CA . ILE A 1 162 ? 7.404 -3.405 15.237 1.00 97.88 162 ILE A CA 1
ATOM 1351 C C . ILE A 1 162 ? 6.943 -2.516 16.399 1.00 97.88 162 ILE A C 1
ATOM 1353 O O . ILE A 1 162 ? 6.266 -2.994 17.312 1.00 97.88 162 ILE A O 1
ATOM 1357 N N . CYS A 1 163 ? 7.244 -1.216 16.356 1.00 97.50 163 CYS A N 1
ATOM 1358 C CA . CYS A 1 163 ? 6.802 -0.262 17.373 1.00 97.50 163 CYS A CA 1
ATOM 1359 C C . CYS A 1 163 ? 5.269 -0.187 17.472 1.00 97.50 163 CYS A C 1
ATOM 1361 O O . CYS A 1 163 ? 4.711 -0.256 18.575 1.00 97.50 163 CYS A O 1
ATOM 1363 N N . ASN A 1 164 ? 4.573 -0.092 16.336 1.00 96.12 164 ASN A N 1
ATOM 1364 C CA . ASN A 1 164 ? 3.110 -0.085 16.288 1.00 96.12 164 ASN A CA 1
ATOM 1365 C C . ASN A 1 164 ? 2.516 -1.407 16.784 1.00 96.12 164 ASN A C 1
ATOM 1367 O O . ASN A 1 164 ? 1.590 -1.408 17.595 1.00 96.12 164 ASN A O 1
ATOM 1371 N N . PHE A 1 165 ? 3.086 -2.534 16.367 1.00 96.56 165 PHE A N 1
ATOM 1372 C CA . PHE A 1 165 ? 2.650 -3.865 16.764 1.00 96.56 165 PHE A CA 1
ATOM 1373 C C . PHE A 1 165 ? 2.768 -4.066 18.279 1.00 96.56 165 PHE A C 1
ATOM 1375 O O . PHE A 1 165 ? 1.806 -4.498 18.917 1.00 96.56 165 PHE A O 1
ATOM 1382 N N . ILE A 1 166 ? 3.904 -3.693 18.883 1.00 96.56 166 ILE A N 1
ATOM 1383 C CA . ILE A 1 166 ? 4.105 -3.740 20.342 1.00 96.56 166 ILE A CA 1
ATOM 1384 C C . ILE A 1 166 ? 3.076 -2.848 21.050 1.00 96.56 166 ILE A C 1
ATOM 1386 O O . ILE A 1 166 ? 2.451 -3.269 22.028 1.00 96.56 166 ILE A O 1
ATOM 1390 N N . THR A 1 167 ? 2.854 -1.639 20.528 1.00 95.88 167 THR A N 1
ATOM 1391 C CA . THR A 1 167 ? 1.920 -0.663 21.101 1.00 95.88 167 THR A CA 1
ATOM 1392 C C . THR A 1 167 ? 0.488 -1.201 21.102 1.00 95.88 167 THR A C 1
ATOM 1394 O O . THR A 1 167 ? -0.165 -1.221 22.148 1.00 95.88 167 THR A O 1
ATOM 1397 N N . PHE A 1 168 ? -0.000 -1.706 19.968 1.00 94.44 168 PHE A N 1
ATOM 1398 C CA . PHE A 1 168 ? -1.364 -2.231 19.845 1.00 94.44 168 PHE A CA 1
ATOM 1399 C C . PHE A 1 168 ? -1.554 -3.607 20.500 1.00 94.44 168 PHE A C 1
ATOM 1401 O O . PHE A 1 168 ? -2.666 -3.942 20.912 1.00 94.44 168 PHE A O 1
ATOM 1408 N N . THR A 1 169 ? -0.480 -4.378 20.688 1.00 94.25 169 THR A N 1
ATOM 1409 C CA . THR A 1 169 ? -0.514 -5.655 21.422 1.00 94.25 169 THR A CA 1
ATOM 1410 C C . THR A 1 169 ? -0.593 -5.463 22.944 1.00 94.25 169 THR A C 1
ATOM 1412 O O . THR A 1 169 ? -0.930 -6.403 23.671 1.00 94.25 169 THR A O 1
ATOM 1415 N N . SER A 1 170 ? -0.369 -4.249 23.459 1.00 94.75 170 SER A N 1
ATOM 1416 C CA . SER A 1 170 ? -0.536 -3.948 24.884 1.00 94.75 170 SER A CA 1
ATOM 1417 C C . SER A 1 170 ? -1.947 -4.290 25.387 1.00 94.75 170 SER A C 1
ATOM 1419 O O . SER A 1 170 ? -2.961 -3.954 24.765 1.00 94.75 170 SER A O 1
ATOM 1421 N N . LYS A 1 171 ? -2.029 -4.930 26.565 1.00 90.62 171 LYS A N 1
ATOM 1422 C CA . LYS A 1 171 ? -3.286 -5.414 27.176 1.00 90.62 171 LYS A CA 1
ATOM 1423 C C . LYS A 1 171 ? -4.360 -4.326 27.291 1.00 90.62 171 LYS A C 1
ATOM 1425 O O . LYS A 1 171 ? -5.544 -4.627 27.181 1.00 90.62 171 LYS A O 1
ATOM 1430 N N . GLN A 1 172 ? -3.954 -3.073 27.497 1.00 90.06 172 GLN A N 1
ATOM 1431 C CA . GLN A 1 172 ? -4.878 -1.950 27.655 1.00 90.06 172 GLN A CA 1
ATOM 1432 C C . GLN A 1 172 ? -5.536 -1.528 26.331 1.00 90.06 172 GLN A C 1
ATOM 1434 O O . GLN A 1 172 ? -6.682 -1.082 26.330 1.00 90.06 172 GLN A O 1
ATOM 1439 N N . LEU A 1 173 ? -4.832 -1.669 25.203 1.00 87.38 173 LEU A N 1
ATOM 1440 C CA . LEU A 1 173 ? -5.342 -1.300 23.880 1.00 87.38 173 LEU A CA 1
ATOM 1441 C C . LEU A 1 173 ? -6.142 -2.429 23.232 1.00 87.38 173 LEU A C 1
ATOM 1443 O O . LEU A 1 173 ? -7.152 -2.140 22.596 1.00 87.38 173 LEU A O 1
ATOM 1447 N N . ARG A 1 174 ? -5.777 -3.693 23.485 1.00 86.62 174 ARG A N 1
ATOM 1448 C CA . ARG A 1 174 ? -6.488 -4.878 22.970 1.00 86.62 174 ARG A CA 1
ATOM 1449 C C . ARG A 1 174 ? -7.957 -4.984 23.383 1.00 86.62 174 ARG A C 1
ATOM 1451 O O . ARG A 1 174 ? -8.707 -5.703 22.740 1.00 86.62 174 ARG A O 1
ATOM 1458 N N . GLN A 1 175 ? -8.377 -4.301 24.447 1.00 88.38 175 GLN A N 1
ATOM 1459 C CA . GLN A 1 175 ? -9.784 -4.289 24.864 1.00 88.38 175 GLN A CA 1
ATOM 1460 C C . GLN A 1 175 ? -10.659 -3.356 24.013 1.00 88.38 175 GLN A C 1
ATOM 1462 O O . GLN A 1 175 ? -11.882 -3.461 24.074 1.00 88.38 175 GLN A O 1
ATOM 1467 N N . ASN A 1 176 ? -10.059 -2.454 23.227 1.00 91.25 176 ASN A N 1
ATOM 1468 C CA . ASN A 1 176 ? -10.784 -1.518 22.372 1.00 91.25 176 ASN A CA 1
ATOM 1469 C C . ASN A 1 176 ? -10.845 -2.036 20.927 1.00 91.25 176 ASN A C 1
ATOM 1471 O O . ASN A 1 176 ? -9.814 -2.381 20.350 1.00 91.25 176 ASN A O 1
ATOM 1475 N N . SER A 1 177 ? -12.031 -2.001 20.314 1.00 93.44 177 SER A N 1
ATOM 1476 C CA . SER A 1 177 ? -12.253 -2.318 18.892 1.00 93.44 177 SER A CA 1
ATOM 1477 C C . SER A 1 177 ? -11.397 -1.456 17.957 1.00 93.44 177 SER A C 1
ATOM 1479 O O . SER A 1 177 ? -10.762 -1.985 17.051 1.00 93.44 177 SER A O 1
ATOM 1481 N N . CYS A 1 178 ? -11.285 -0.150 18.222 1.00 93.50 178 CYS A N 1
ATOM 1482 C CA . CYS A 1 178 ? -10.416 0.762 17.469 1.00 93.50 178 CYS A CA 1
ATOM 1483 C C . CYS A 1 178 ? -8.954 0.279 17.402 1.00 93.50 178 CYS A C 1
ATOM 1485 O O . CYS A 1 178 ? -8.332 0.323 16.342 1.00 93.50 178 CYS A O 1
ATOM 1487 N N . GLY A 1 179 ? -8.410 -0.229 18.516 1.00 94.62 179 GLY A N 1
ATOM 1488 C CA . GLY A 1 179 ? -7.037 -0.741 18.559 1.00 94.62 179 GLY A CA 1
ATOM 1489 C C . GLY A 1 179 ? -6.838 -1.972 17.673 1.00 94.62 179 GLY A C 1
ATOM 1490 O O . GLY A 1 179 ? -5.776 -2.129 17.080 1.00 94.62 179 GLY A O 1
ATOM 1491 N N . TRP A 1 180 ? -7.871 -2.809 17.536 1.00 95.31 180 TRP A N 1
ATOM 1492 C CA . TRP A 1 180 ? -7.851 -3.973 16.651 1.00 95.31 180 TRP A CA 1
ATOM 1493 C C . TRP A 1 180 ? -7.796 -3.582 15.170 1.00 95.31 180 TRP A C 1
ATOM 1495 O O . TRP A 1 180 ? -6.988 -4.133 14.426 1.00 95.31 180 TRP A O 1
ATOM 1505 N N . TYR A 1 181 ? -8.600 -2.603 14.744 1.00 96.25 181 TYR A N 1
ATOM 1506 C CA . TYR A 1 181 ? -8.568 -2.123 13.359 1.00 96.25 181 TYR A CA 1
ATOM 1507 C C . TYR A 1 181 ? -7.223 -1.484 13.001 1.00 96.25 181 TYR A C 1
ATOM 1509 O O . TYR A 1 181 ? -6.680 -1.767 11.938 1.00 96.25 181 TYR A O 1
ATOM 1517 N N . LEU A 1 182 ? -6.648 -0.684 13.906 1.00 96.38 182 LEU A N 1
ATOM 1518 C CA . LEU A 1 182 ? -5.323 -0.092 13.697 1.00 96.38 182 LEU A CA 1
ATOM 1519 C C . LEU A 1 182 ? -4.222 -1.157 13.633 1.00 96.38 182 LEU A C 1
ATOM 1521 O O . LEU A 1 182 ? -3.349 -1.074 12.775 1.00 96.38 182 LEU A O 1
ATOM 1525 N N . LEU A 1 183 ? -4.292 -2.191 14.478 1.00 96.19 183 LEU A N 1
ATOM 1526 C CA . LEU A 1 183 ? -3.371 -3.325 14.401 1.00 96.19 183 LEU A CA 1
ATOM 1527 C C . LEU A 1 183 ? -3.452 -4.013 13.030 1.00 96.19 183 LEU A C 1
ATOM 1529 O O . LEU A 1 183 ? -2.417 -4.270 12.418 1.00 96.19 183 LEU A O 1
ATOM 1533 N N . MET A 1 184 ? -4.664 -4.268 12.529 1.00 97.06 184 MET A N 1
ATOM 1534 C CA . MET A 1 184 ? -4.855 -4.873 11.209 1.00 97.06 184 MET A CA 1
ATOM 1535 C C . MET A 1 184 ? -4.338 -3.981 10.081 1.00 97.06 184 MET A C 1
ATOM 1537 O O . MET A 1 184 ? -3.598 -4.472 9.236 1.00 97.06 184 MET A O 1
ATOM 1541 N N . SER A 1 185 ? -4.634 -2.678 10.101 1.00 97.12 185 SER A N 1
ATOM 1542 C CA . SER A 1 185 ? -4.071 -1.715 9.142 1.00 97.12 185 SER A CA 1
ATOM 1543 C C . SER A 1 185 ? -2.541 -1.790 9.116 1.00 97.12 185 SER A C 1
ATOM 1545 O O . SER A 1 185 ? -1.964 -2.044 8.063 1.00 97.12 185 SER A O 1
ATOM 1547 N N . THR A 1 186 ? -1.882 -1.750 10.282 1.00 96.94 186 THR A N 1
ATOM 1548 C CA . THR A 1 186 ? -0.411 -1.833 10.346 1.00 96.94 186 THR A CA 1
ATOM 1549 C C . THR A 1 186 ? 0.154 -3.166 9.852 1.00 96.94 186 THR A C 1
ATOM 1551 O O . THR A 1 186 ? 1.257 -3.203 9.307 1.00 96.94 186 THR A O 1
ATOM 1554 N N . LEU A 1 187 ? -0.588 -4.267 10.012 1.00 97.31 187 LEU A N 1
ATOM 1555 C CA . LEU A 1 187 ? -0.202 -5.575 9.485 1.00 97.31 187 LEU A CA 1
ATOM 1556 C C . LEU A 1 187 ? -0.261 -5.600 7.951 1.00 97.31 187 LEU A C 1
ATOM 1558 O O . LEU A 1 187 ? 0.652 -6.128 7.310 1.00 97.31 187 LEU A O 1
ATOM 1562 N N . PHE A 1 188 ? -1.308 -5.019 7.361 1.00 97.38 188 PHE A N 1
ATOM 1563 C CA . PHE A 1 188 ? -1.451 -4.921 5.909 1.00 97.38 188 PHE A CA 1
ATOM 1564 C C . PHE A 1 188 ? -0.458 -3.932 5.294 1.00 97.38 188 PHE A C 1
ATOM 1566 O O . PHE A 1 188 ? 0.138 -4.272 4.276 1.00 97.38 188 PHE A O 1
ATOM 1573 N N . ASP A 1 189 ? -0.175 -2.798 5.942 1.00 96.50 189 ASP A N 1
ATOM 1574 C CA . ASP A 1 189 ? 0.891 -1.876 5.519 1.00 96.50 189 ASP A CA 1
ATOM 1575 C C . ASP A 1 189 ? 2.260 -2.558 5.522 1.00 96.50 189 ASP A C 1
ATOM 1577 O O . ASP A 1 189 ? 3.003 -2.491 4.546 1.00 96.50 189 ASP A O 1
ATOM 1581 N N . CYS A 1 190 ? 2.587 -3.279 6.599 1.00 97.12 190 CYS A N 1
ATOM 1582 C CA . CYS A 1 190 ? 3.831 -4.037 6.688 1.00 97.12 190 CYS A CA 1
ATOM 1583 C C . CYS A 1 190 ? 3.918 -5.101 5.590 1.00 97.12 190 CYS A C 1
ATOM 1585 O O . CYS A 1 190 ? 4.958 -5.255 4.947 1.00 97.12 190 CYS A O 1
ATOM 1587 N N . SER A 1 191 ? 2.813 -5.800 5.327 1.00 96.81 191 SER A N 1
ATOM 1588 C CA . SER A 1 191 ? 2.733 -6.773 4.237 1.00 96.81 191 SER A CA 1
ATOM 1589 C C . SER A 1 191 ? 2.925 -6.099 2.876 1.00 96.81 191 SER A C 1
ATOM 1591 O O . SER A 1 191 ? 3.687 -6.606 2.061 1.00 96.81 191 SER A O 1
ATOM 1593 N N . CYS A 1 192 ? 2.307 -4.938 2.644 1.00 95.94 192 CYS A N 1
ATOM 1594 C CA . CYS A 1 192 ? 2.440 -4.156 1.416 1.00 95.94 192 CYS A CA 1
ATOM 1595 C C . CYS A 1 192 ? 3.893 -3.718 1.184 1.00 95.94 192 CYS A C 1
ATOM 1597 O O . CYS A 1 192 ? 4.452 -3.979 0.118 1.00 95.94 192 CYS A O 1
ATOM 1599 N N . ILE A 1 193 ? 4.537 -3.140 2.206 1.00 95.88 193 ILE A N 1
ATOM 1600 C CA . ILE A 1 193 ? 5.938 -2.702 2.153 1.00 95.88 193 ILE A CA 1
ATOM 1601 C C . ILE A 1 193 ? 6.854 -3.889 1.866 1.00 95.88 193 ILE A C 1
ATOM 1603 O O . ILE A 1 193 ? 7.660 -3.824 0.941 1.00 95.88 193 ILE A O 1
ATOM 1607 N N . ASN A 1 194 ? 6.716 -4.989 2.613 1.00 96.06 194 ASN A N 1
ATOM 1608 C CA . ASN A 1 194 ? 7.563 -6.160 2.420 1.00 96.06 194 ASN A CA 1
ATOM 1609 C C . ASN A 1 194 ? 7.328 -6.776 1.032 1.00 96.06 194 ASN A C 1
ATOM 1611 O O . ASN A 1 194 ? 8.263 -6.840 0.240 1.00 96.06 194 ASN A O 1
ATOM 1615 N N . PHE A 1 195 ? 6.102 -7.163 0.669 1.00 95.38 195 PHE A N 1
ATOM 1616 C CA . PHE A 1 195 ? 5.837 -7.783 -0.638 1.00 95.38 195 PHE A CA 1
ATOM 1617 C C . PHE A 1 195 ? 6.172 -6.862 -1.818 1.00 95.38 195 PHE A C 1
ATOM 1619 O O . PHE A 1 195 ? 6.772 -7.315 -2.798 1.00 95.38 195 PHE A O 1
ATOM 1626 N N . GLY A 1 196 ? 5.814 -5.580 -1.733 1.00 92.88 196 GLY A N 1
ATOM 1627 C CA . GLY A 1 196 ? 6.071 -4.588 -2.772 1.00 92.88 196 GLY A CA 1
ATOM 1628 C C . GLY A 1 196 ? 7.564 -4.352 -2.989 1.00 92.88 196 GLY A C 1
ATOM 1629 O O . GLY A 1 196 ? 8.049 -4.489 -4.117 1.00 92.88 196 GLY A O 1
ATOM 1630 N N . LEU A 1 197 ? 8.313 -4.069 -1.916 1.00 94.38 197 LEU A N 1
ATOM 1631 C CA . LEU A 1 197 ? 9.754 -3.819 -2.000 1.00 94.38 197 LEU A CA 1
ATOM 1632 C C . LEU A 1 197 ? 10.538 -5.085 -2.335 1.00 94.38 197 LEU A C 1
ATOM 1634 O O . LEU A 1 197 ? 11.412 -5.019 -3.197 1.00 94.38 197 LEU A O 1
ATOM 1638 N N . PHE A 1 198 ? 10.215 -6.242 -1.743 1.00 93.31 198 PHE A N 1
ATOM 1639 C CA . PHE A 1 198 ? 10.886 -7.500 -2.092 1.00 93.31 198 PHE A CA 1
ATOM 1640 C C . PHE A 1 198 ? 10.708 -7.826 -3.569 1.00 93.31 198 PHE A C 1
ATOM 1642 O O . PHE A 1 198 ? 11.677 -8.172 -4.240 1.00 93.31 198 PHE A O 1
ATOM 1649 N N . THR A 1 199 ? 9.497 -7.664 -4.108 1.00 92.12 199 THR A N 1
ATOM 1650 C CA . THR A 1 199 ? 9.255 -7.950 -5.525 1.00 92.12 199 THR A CA 1
ATOM 1651 C C . THR A 1 199 ? 9.954 -6.948 -6.442 1.00 92.12 199 THR A C 1
ATOM 1653 O O . THR A 1 199 ? 10.432 -7.327 -7.515 1.00 92.12 199 THR A O 1
ATOM 1656 N N . LYS A 1 200 ? 10.044 -5.678 -6.028 1.00 91.00 200 LYS A N 1
ATOM 1657 C CA . LYS A 1 200 ? 10.783 -4.644 -6.759 1.00 91.00 200 LYS A CA 1
ATOM 1658 C C . LYS A 1 200 ? 12.287 -4.934 -6.770 1.00 91.00 200 LYS A C 1
ATOM 1660 O O . LYS A 1 200 ? 12.875 -5.011 -7.845 1.00 91.00 200 LYS A O 1
ATOM 1665 N N . LEU A 1 201 ? 12.880 -5.205 -5.607 1.00 92.56 201 LEU A N 1
ATOM 1666 C CA . LEU A 1 201 ? 14.294 -5.568 -5.466 1.00 92.56 201 LEU A CA 1
ATOM 1667 C C . LEU A 1 201 ? 14.630 -6.847 -6.241 1.00 92.56 201 LEU A C 1
ATOM 1669 O O . LEU A 1 201 ? 15.601 -6.871 -6.994 1.00 92.56 201 LEU A O 1
ATOM 1673 N N . ALA A 1 202 ? 13.800 -7.888 -6.131 1.00 91.44 202 ALA A N 1
ATOM 1674 C CA . ALA A 1 202 ? 13.977 -9.137 -6.872 1.00 91.44 202 ALA A CA 1
ATOM 1675 C C . ALA A 1 202 ? 14.008 -8.917 -8.393 1.00 91.44 202 ALA A C 1
ATOM 1677 O O . ALA A 1 202 ? 14.782 -9.559 -9.101 1.00 91.44 202 ALA A O 1
ATOM 1678 N N . SER A 1 203 ? 13.183 -8.002 -8.901 1.00 89.50 203 SER A N 1
ATOM 1679 C CA . SER A 1 203 ? 13.101 -7.728 -10.335 1.00 89.50 203 SER A CA 1
ATOM 1680 C C . SER A 1 203 ? 14.213 -6.835 -10.853 1.00 89.50 203 SER A C 1
ATOM 1682 O O . SER A 1 203 ? 14.748 -7.102 -11.922 1.00 89.50 203 SER A O 1
ATOM 1684 N N . GLU A 1 204 ? 14.510 -5.753 -10.137 1.00 88.19 204 GLU A N 1
ATOM 1685 C CA . GLU A 1 204 ? 15.438 -4.727 -10.612 1.00 88.19 204 GLU A CA 1
ATOM 1686 C C . GLU A 1 204 ? 16.896 -5.130 -10.366 1.00 88.19 204 GLU A C 1
ATOM 1688 O O . GLU A 1 204 ? 17.746 -4.849 -11.201 1.00 88.19 204 GLU A O 1
ATOM 1693 N N . HIS A 1 205 ? 17.191 -5.818 -9.256 1.00 87.25 205 HIS A N 1
ATOM 1694 C CA . HIS A 1 205 ? 18.576 -6.053 -8.823 1.00 87.25 205 HIS A CA 1
ATOM 1695 C C . HIS A 1 205 ? 19.077 -7.454 -9.141 1.00 87.25 205 HIS A C 1
ATOM 1697 O O . HIS A 1 205 ? 20.204 -7.622 -9.594 1.00 87.25 205 HIS A O 1
ATOM 1703 N N . TYR A 1 206 ? 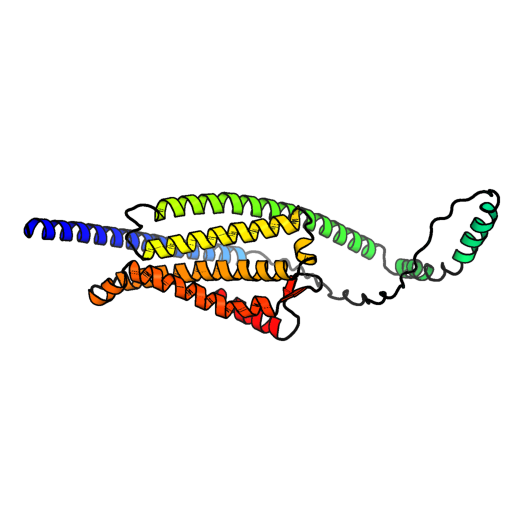18.239 -8.471 -8.949 1.00 85.38 206 TYR A N 1
ATOM 1704 C CA . TYR A 1 206 ? 18.644 -9.859 -9.187 1.00 85.38 206 TYR A CA 1
ATOM 1705 C C . TYR A 1 206 ? 18.477 -10.287 -10.651 1.00 85.38 206 TYR A C 1
ATOM 1707 O O . TYR A 1 206 ? 18.649 -11.461 -10.971 1.00 85.38 206 TYR A O 1
ATOM 1715 N N . GLY A 1 207 ? 18.103 -9.357 -11.543 1.00 82.56 207 GLY A N 1
ATOM 1716 C CA . GLY A 1 207 ? 17.866 -9.641 -12.961 1.00 82.56 207 GLY A CA 1
ATOM 1717 C C . GLY A 1 207 ? 16.800 -10.716 -13.179 1.00 82.56 207 GLY A C 1
ATOM 1718 O O . GLY A 1 207 ? 16.798 -11.404 -14.203 1.00 82.56 207 GLY A O 1
ATOM 1719 N N . SER A 1 208 ? 15.920 -10.909 -12.192 1.00 80.88 208 SER A N 1
ATOM 1720 C CA . SER A 1 208 ? 14.986 -12.017 -12.193 1.00 80.88 208 SER A CA 1
ATOM 1721 C C . SER A 1 208 ? 13.938 -11.798 -13.275 1.00 80.88 208 SER A C 1
ATOM 1723 O O . SER A 1 208 ? 12.993 -11.021 -13.122 1.00 80.88 208 SER A O 1
ATOM 1725 N N . LYS A 1 209 ? 14.080 -12.535 -14.381 1.00 80.62 209 LYS A N 1
ATOM 1726 C CA . LYS A 1 209 ? 13.116 -12.536 -15.489 1.00 80.62 209 LYS A CA 1
ATOM 1727 C C . LYS A 1 209 ? 11.757 -13.118 -15.090 1.00 80.62 209 LYS A C 1
ATOM 1729 O O . LYS A 1 209 ? 10.859 -13.119 -15.918 1.00 80.62 209 LYS A O 1
ATOM 1734 N N . LEU A 1 210 ? 11.553 -13.537 -13.834 1.00 77.06 210 LEU A N 1
ATOM 1735 C CA . LEU A 1 210 ? 10.289 -14.067 -13.304 1.00 77.06 210 LEU A CA 1
ATOM 1736 C C . LEU A 1 210 ? 9.066 -13.216 -13.678 1.00 77.06 210 LEU A C 1
ATOM 1738 O O . LEU A 1 210 ? 8.022 -13.772 -14.011 1.00 77.06 210 LEU A O 1
ATOM 1742 N N . GLN A 1 211 ? 9.200 -11.886 -13.696 1.00 74.44 211 GLN A N 1
ATOM 1743 C CA . GLN A 1 211 ? 8.109 -10.990 -14.101 1.00 74.44 211 GLN A CA 1
ATOM 1744 C C . GLN A 1 211 ? 7.765 -11.070 -15.591 1.00 74.44 211 GLN A C 1
ATOM 1746 O O . GLN A 1 211 ? 6.617 -10.851 -15.959 1.00 74.44 211 GLN A O 1
ATOM 1751 N N . HIS A 1 212 ? 8.746 -11.381 -16.435 1.00 81.25 212 HIS A N 1
ATOM 1752 C CA . HIS A 1 212 ? 8.596 -11.529 -17.881 1.00 81.25 212 HIS A CA 1
ATOM 1753 C C . HIS A 1 212 ? 8.349 -12.979 -18.307 1.00 81.25 212 HIS A C 1
ATOM 1755 O O . HIS A 1 212 ? 7.896 -13.213 -19.420 1.00 81.25 212 HIS A O 1
ATOM 1761 N N . THR A 1 213 ? 8.647 -13.949 -17.443 1.00 85.12 213 THR A N 1
ATOM 1762 C CA . THR A 1 213 ? 8.500 -15.377 -17.742 1.00 85.12 213 THR A CA 1
ATOM 1763 C C . THR A 1 213 ? 7.160 -15.924 -17.262 1.00 85.12 213 THR A C 1
ATOM 1765 O O . THR A 1 213 ? 6.595 -16.792 -17.918 1.00 85.12 213 THR A O 1
ATOM 1768 N N . ASN A 1 214 ? 6.627 -15.434 -16.136 1.00 90.75 214 ASN A N 1
ATOM 1769 C CA . ASN A 1 214 ? 5.427 -16.006 -15.530 1.00 90.75 214 ASN A CA 1
ATOM 1770 C C . ASN A 1 214 ? 4.274 -14.990 -15.442 1.00 90.75 214 ASN A C 1
ATOM 1772 O O . ASN A 1 214 ? 4.253 -14.099 -14.588 1.00 90.75 214 ASN A O 1
ATOM 1776 N N . LEU A 1 215 ? 3.268 -15.178 -16.305 1.00 90.62 215 LEU A N 1
ATOM 1777 C CA . LEU A 1 215 ? 2.033 -14.385 -16.331 1.00 90.62 215 LEU A CA 1
ATOM 1778 C C . LEU A 1 215 ? 1.287 -14.425 -14.987 1.00 90.62 215 LEU A C 1
ATOM 1780 O O . LEU A 1 215 ? 0.731 -13.415 -14.559 1.00 90.62 215 LEU A O 1
ATOM 1784 N N . VAL A 1 216 ? 1.276 -15.573 -14.307 1.00 92.44 216 VAL A N 1
ATOM 1785 C CA . VAL A 1 216 ? 0.576 -15.738 -13.026 1.00 92.44 216 VAL A CA 1
ATOM 1786 C C . VAL A 1 216 ? 1.248 -14.894 -11.946 1.00 92.44 216 VAL A C 1
ATOM 1788 O O . VAL A 1 216 ? 0.566 -14.177 -11.218 1.00 92.44 216 VAL A O 1
ATOM 1791 N N . TRP A 1 217 ? 2.583 -14.895 -11.895 1.00 91.12 217 TRP A N 1
ATOM 1792 C CA . TRP A 1 217 ? 3.340 -14.074 -10.946 1.00 91.12 217 TRP A CA 1
ATOM 1793 C C . TRP A 1 217 ? 3.098 -12.576 -11.153 1.00 91.12 217 TRP A C 1
ATOM 1795 O O . TRP A 1 217 ? 2.862 -11.838 -10.198 1.00 91.12 217 TRP A O 1
ATOM 1805 N N . CYS A 1 218 ? 3.094 -12.139 -12.413 1.00 91.75 218 CYS A N 1
ATOM 1806 C CA . CYS A 1 218 ? 2.774 -10.770 -12.805 1.00 91.75 218 CYS A CA 1
ATOM 1807 C C . CYS A 1 218 ? 1.402 -10.317 -12.271 1.00 91.75 218 CYS A C 1
ATOM 1809 O O . CYS A 1 218 ? 1.297 -9.273 -11.623 1.00 91.75 218 CYS A O 1
ATOM 1811 N N . LYS A 1 219 ? 0.365 -11.136 -12.493 1.00 92.88 219 LYS A N 1
ATOM 1812 C CA . LYS A 1 219 ? -1.010 -10.874 -12.045 1.00 92.88 219 LYS A CA 1
ATOM 1813 C C . LYS A 1 219 ? -1.124 -10.842 -10.524 1.00 92.88 219 LYS A C 1
ATOM 1815 O O . LYS A 1 219 ? -1.673 -9.888 -9.980 1.00 92.88 219 LYS A O 1
ATOM 1820 N N . ILE A 1 220 ? -0.576 -11.852 -9.844 1.00 93.25 220 ILE A N 1
ATOM 1821 C CA . ILE A 1 220 ? -0.621 -11.964 -8.379 1.00 93.25 220 ILE A CA 1
ATOM 1822 C C . ILE A 1 220 ? 0.084 -10.780 -7.725 1.00 93.25 220 ILE A C 1
ATOM 1824 O O . ILE A 1 220 ? -0.456 -10.200 -6.790 1.00 93.25 220 ILE A O 1
ATOM 1828 N N . ARG A 1 221 ? 1.258 -10.386 -8.227 1.00 92.75 221 ARG A N 1
ATOM 1829 C CA . ARG A 1 221 ? 1.996 -9.229 -7.713 1.00 92.75 221 ARG A CA 1
ATOM 1830 C C . ARG A 1 221 ? 1.149 -7.962 -7.778 1.00 92.75 221 ARG A C 1
ATOM 1832 O O . ARG A 1 221 ? 1.001 -7.297 -6.762 1.00 92.75 221 ARG A O 1
ATOM 1839 N N . ILE A 1 222 ? 0.624 -7.623 -8.958 1.00 92.75 222 ILE A N 1
ATOM 1840 C CA . ILE A 1 222 ? -0.149 -6.385 -9.153 1.00 92.75 222 ILE A CA 1
ATOM 1841 C C . ILE A 1 222 ? -1.398 -6.404 -8.276 1.00 92.75 222 ILE A C 1
ATOM 1843 O O . ILE A 1 222 ? -1.671 -5.430 -7.582 1.00 92.75 222 ILE A O 1
ATOM 1847 N N . PHE A 1 223 ? -2.101 -7.537 -8.246 1.00 94.69 223 PHE A N 1
ATOM 1848 C CA . PHE A 1 223 ? -3.267 -7.728 -7.395 1.00 94.69 223 PHE A CA 1
ATOM 1849 C C . PHE A 1 223 ? -2.942 -7.548 -5.907 1.00 94.69 223 PHE A C 1
ATOM 1851 O O . PHE A 1 223 ? -3.633 -6.797 -5.228 1.00 94.69 223 PHE A O 1
ATOM 1858 N N . LEU A 1 224 ? -1.880 -8.186 -5.400 1.00 94.81 224 LEU A N 1
ATOM 1859 C CA . LEU A 1 224 ? -1.482 -8.089 -3.994 1.00 94.81 224 LEU A CA 1
ATOM 1860 C C . LEU A 1 224 ? -1.037 -6.676 -3.619 1.00 94.81 224 LEU A C 1
ATOM 1862 O O . LEU A 1 224 ? -1.486 -6.156 -2.605 1.00 94.81 224 LEU A O 1
ATOM 1866 N N . THR A 1 225 ? -0.179 -6.043 -4.424 1.00 92.94 225 THR A N 1
ATOM 1867 C CA . THR A 1 225 ? 0.280 -4.673 -4.148 1.00 92.94 225 THR A CA 1
ATOM 1868 C C . THR A 1 225 ? -0.896 -3.702 -4.072 1.00 92.94 225 THR A C 1
ATOM 1870 O O . THR A 1 225 ? -0.920 -2.850 -3.191 1.00 92.94 225 THR A O 1
ATOM 1873 N N . TRP A 1 226 ? -1.891 -3.873 -4.942 1.00 93.25 226 TRP A N 1
ATOM 1874 C CA . TRP A 1 226 ? -3.089 -3.044 -4.945 1.00 93.25 226 TRP A CA 1
ATOM 1875 C C . TRP A 1 226 ? -3.996 -3.327 -3.738 1.00 93.25 226 TRP A C 1
ATOM 1877 O O . TRP A 1 226 ? -4.325 -2.438 -2.955 1.00 93.25 226 TRP A O 1
ATOM 1887 N N . ILE A 1 227 ? -4.381 -4.590 -3.543 1.00 96.00 227 ILE A N 1
ATOM 1888 C CA . ILE A 1 227 ? -5.395 -4.951 -2.551 1.00 96.00 227 ILE A CA 1
ATOM 1889 C C . ILE A 1 227 ? -4.911 -4.759 -1.109 1.00 96.00 227 ILE A C 1
ATOM 1891 O O . ILE A 1 227 ? -5.698 -4.376 -0.246 1.00 96.00 227 ILE A O 1
ATOM 1895 N N . LEU A 1 228 ? -3.619 -4.986 -0.838 1.00 96.00 228 LEU A N 1
ATOM 1896 C CA . LEU A 1 228 ? -3.045 -4.792 0.496 1.00 96.00 228 LEU A CA 1
ATOM 1897 C C . LEU A 1 228 ? -3.126 -3.319 0.921 1.00 96.00 228 LEU A C 1
ATOM 1899 O O . LEU A 1 228 ? -3.448 -3.044 2.078 1.00 96.00 228 LEU A O 1
ATOM 1903 N N . GLN A 1 229 ? -2.903 -2.388 -0.013 1.00 94.38 229 GLN A N 1
ATOM 1904 C CA . GLN A 1 229 ? -3.030 -0.955 0.245 1.00 94.38 229 GLN A CA 1
ATOM 1905 C C . GLN A 1 229 ? -4.487 -0.570 0.535 1.00 94.38 229 GLN A C 1
ATOM 1907 O O . GLN A 1 229 ? -4.767 0.064 1.554 1.00 94.38 229 GLN A O 1
ATOM 1912 N N . CYS A 1 230 ? -5.425 -1.036 -0.298 1.00 94.88 230 CYS A N 1
ATOM 1913 C CA . CYS A 1 230 ? -6.861 -0.841 -0.084 1.00 94.88 230 CYS A CA 1
ATOM 1914 C C . CYS A 1 230 ? -7.324 -1.377 1.281 1.00 94.88 230 CYS A C 1
ATOM 1916 O O . CYS A 1 230 ? -8.095 -0.719 1.982 1.00 94.88 230 CYS A O 1
ATOM 1918 N N . PHE A 1 231 ? -6.847 -2.560 1.691 1.00 96.31 231 PHE A N 1
ATOM 1919 C CA . PHE A 1 231 ? -7.174 -3.126 2.999 1.00 96.31 231 PHE A CA 1
ATOM 1920 C C . PHE A 1 231 ? -6.713 -2.221 4.135 1.00 96.31 231 PHE A C 1
ATOM 1922 O O . PHE A 1 231 ? -7.506 -1.952 5.038 1.00 96.31 231 PHE A O 1
ATOM 1929 N N . SER A 1 232 ? -5.475 -1.725 4.089 1.00 96.31 232 SER A N 1
ATOM 1930 C CA . SER A 1 232 ? -4.974 -0.830 5.132 1.00 96.31 232 SER A CA 1
ATOM 1931 C C . SER A 1 232 ? -5.826 0.434 5.266 1.00 96.31 232 SER A C 1
ATOM 1933 O O . SER A 1 232 ? -6.325 0.727 6.359 1.00 96.31 232 SER A O 1
ATOM 1935 N N . THR A 1 233 ? -6.098 1.117 4.150 1.00 95.06 233 THR A N 1
ATOM 1936 C CA . THR A 1 233 ? -6.949 2.315 4.127 1.00 95.06 233 THR A CA 1
ATOM 1937 C C . THR A 1 233 ? -8.361 2.009 4.633 1.00 95.06 233 THR A C 1
ATOM 1939 O O . THR A 1 233 ? -8.896 2.734 5.474 1.00 95.06 233 THR A O 1
AT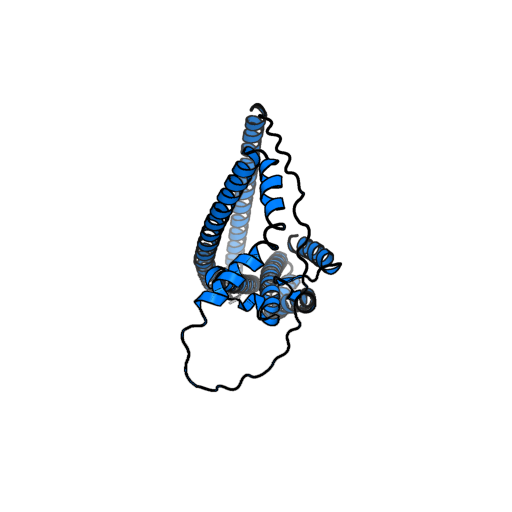OM 1942 N N . GLY A 1 234 ? -8.949 0.885 4.212 1.00 95.50 234 GLY A N 1
ATOM 1943 C CA . GLY A 1 234 ? -10.262 0.437 4.675 1.00 95.50 234 GLY A CA 1
ATOM 1944 C C . GLY A 1 234 ? -10.331 0.236 6.191 1.00 95.50 234 GLY A C 1
ATOM 1945 O O . GLY A 1 234 ? -11.292 0.663 6.838 1.00 95.50 234 GLY A O 1
ATOM 1946 N N . TYR A 1 235 ? -9.297 -0.357 6.793 1.00 97.00 235 TYR A N 1
ATOM 1947 C CA . TYR A 1 235 ? -9.214 -0.507 8.248 1.00 97.00 235 TYR A CA 1
ATOM 1948 C C . TYR A 1 235 ? -9.036 0.823 8.977 1.00 97.00 235 TYR A C 1
ATOM 1950 O O . TYR A 1 235 ? -9.596 0.999 10.061 1.00 97.00 235 TYR A O 1
ATOM 1958 N N . LEU A 1 236 ? -8.307 1.770 8.392 1.00 95.94 236 LEU A N 1
ATOM 1959 C CA . LEU A 1 236 ? -8.133 3.106 8.955 1.00 95.94 236 LEU A CA 1
ATOM 1960 C C . LEU A 1 236 ? -9.449 3.905 8.939 1.00 95.94 236 LEU A C 1
ATOM 1962 O O . LEU A 1 236 ? -9.793 4.564 9.929 1.00 95.94 236 LEU A O 1
ATOM 1966 N N . ILE A 1 237 ? -10.243 3.772 7.872 1.00 95.62 237 ILE A N 1
ATOM 1967 C CA . ILE A 1 237 ? -11.603 4.327 7.790 1.00 95.62 237 ILE A CA 1
ATOM 1968 C C . ILE A 1 237 ? -12.503 3.682 8.852 1.00 95.62 237 ILE A C 1
ATOM 1970 O O . ILE A 1 237 ? -13.150 4.396 9.622 1.00 95.62 237 ILE A O 1
ATOM 1974 N N . LEU A 1 238 ? -12.499 2.349 8.976 1.00 95.00 238 LEU A N 1
ATOM 1975 C CA . LEU A 1 238 ? -13.270 1.651 10.014 1.00 95.00 238 LEU A CA 1
ATOM 1976 C C . LEU A 1 238 ? -12.861 2.068 11.434 1.00 95.00 238 LEU A C 1
ATOM 1978 O O . LEU A 1 238 ? -13.728 2.275 12.284 1.00 95.00 238 LEU A O 1
ATOM 1982 N N . ALA A 1 239 ? -11.564 2.245 11.695 1.00 95.38 239 ALA A N 1
ATOM 1983 C CA . ALA A 1 239 ? -11.060 2.738 12.975 1.00 95.38 239 ALA A CA 1
ATOM 1984 C C . ALA A 1 239 ? -11.574 4.153 13.288 1.00 95.38 239 ALA A C 1
ATOM 1986 O O . ALA A 1 239 ? -11.883 4.468 14.443 1.00 95.38 239 ALA A O 1
ATOM 1987 N N . SER A 1 240 ? -11.686 4.996 12.261 1.00 95.06 240 SER A N 1
ATOM 1988 C CA . SER A 1 240 ? -12.200 6.362 12.371 1.00 95.06 240 SER A CA 1
ATOM 1989 C C . SER A 1 240 ? -13.703 6.368 12.646 1.00 95.06 240 SER A C 1
ATOM 1991 O O . SER A 1 240 ? -14.148 7.043 13.576 1.00 95.06 240 SER A O 1
ATOM 1993 N N . ILE A 1 241 ? -14.471 5.540 11.931 1.00 93.69 241 ILE A N 1
ATOM 1994 C CA . ILE A 1 241 ? -15.908 5.350 12.164 1.00 93.69 241 ILE A CA 1
ATOM 1995 C C . ILE A 1 241 ? -16.158 4.830 13.585 1.00 93.69 241 ILE A C 1
ATOM 1997 O O . ILE A 1 241 ? -16.970 5.406 14.306 1.00 93.69 241 ILE A O 1
ATOM 2001 N N . ASP A 1 242 ? -15.432 3.804 14.041 1.00 93.44 242 ASP A N 1
ATOM 2002 C CA . ASP A 1 242 ? -15.573 3.255 15.400 1.00 93.44 242 ASP A CA 1
ATOM 2003 C C . ASP A 1 242 ? -15.300 4.318 16.480 1.00 93.44 242 ASP A C 1
ATOM 2005 O O . ASP A 1 242 ? -16.019 4.419 17.481 1.00 93.44 242 ASP A O 1
ATOM 2009 N N . ARG A 1 243 ? -14.321 5.199 16.245 1.00 91.6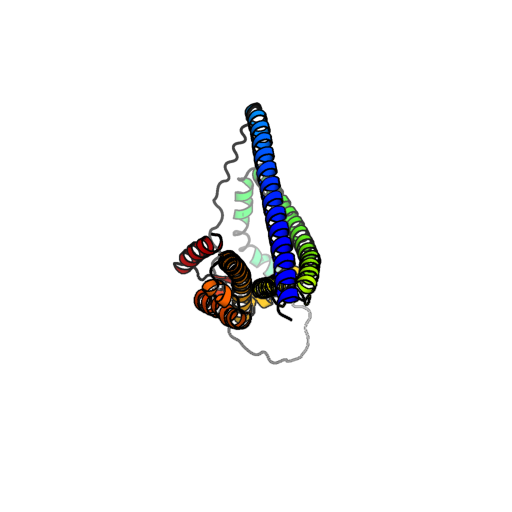2 243 ARG A N 1
ATOM 2010 C CA . ARG A 1 243 ? -14.035 6.328 17.136 1.00 91.62 243 ARG A CA 1
ATOM 2011 C C . ARG A 1 243 ? -15.133 7.394 17.113 1.00 91.62 243 ARG A C 1
ATOM 2013 O O . ARG A 1 243 ? -15.478 7.931 18.172 1.00 91.62 243 ARG A O 1
ATOM 2020 N N . CYS A 1 244 ? -15.702 7.684 15.946 1.00 90.19 244 CYS A N 1
ATOM 2021 C CA . CYS A 1 244 ? -16.855 8.570 15.813 1.00 90.19 244 CYS A CA 1
ATOM 2022 C C . CYS A 1 244 ? -18.074 8.001 16.549 1.00 90.19 244 CYS A C 1
ATOM 2024 O O . CYS A 1 244 ? -18.709 8.731 17.304 1.00 90.19 244 CYS A O 1
ATOM 2026 N N . LEU A 1 245 ? -18.338 6.696 16.437 1.00 87.69 245 LEU A N 1
ATOM 2027 C CA . LEU A 1 245 ? -19.425 6.004 17.140 1.00 87.69 245 LEU A CA 1
ATOM 2028 C C . LEU A 1 245 ? -19.193 5.879 18.654 1.00 87.69 245 LEU A C 1
ATOM 2030 O O . LEU A 1 245 ? -20.148 5.762 19.419 1.00 87.69 245 LEU A O 1
ATOM 2034 N N . SER A 1 246 ? -17.944 5.949 19.111 1.00 85.44 246 SER A N 1
ATOM 2035 C CA . SER A 1 246 ? -17.598 5.903 20.539 1.00 85.44 246 SER A CA 1
ATOM 2036 C C . SER A 1 246 ? -17.778 7.241 21.272 1.00 85.44 246 SER A C 1
ATOM 2038 O O . SER A 1 246 ? -17.742 7.282 22.502 1.00 85.44 246 SER A O 1
ATOM 2040 N N . THR A 1 247 ? -17.950 8.345 20.541 1.00 86.75 247 THR A N 1
ATOM 2041 C CA . THR A 1 247 ? -18.036 9.708 21.100 1.00 86.75 247 THR A CA 1
ATOM 2042 C C . THR A 1 247 ? -19.420 10.099 21.673 1.00 86.75 247 THR A C 1
ATOM 2044 O O . THR A 1 247 ? -19.456 10.797 22.691 1.00 86.75 247 THR A O 1
ATOM 2047 N N . PRO A 1 248 ? -20.571 9.688 21.098 1.00 81.19 248 PRO A N 1
ATOM 2048 C CA . PRO A 1 248 ? -21.897 10.064 21.586 1.00 81.19 248 PRO A CA 1
ATOM 2049 C C . PRO A 1 248 ? -22.219 9.502 22.978 1.00 81.19 248 PRO A C 1
ATOM 2051 O O . PRO A 1 248 ? -21.816 8.402 23.345 1.00 81.19 248 PRO A O 1
ATOM 2054 N N . LYS A 1 249 ? -23.059 10.221 23.738 1.00 79.00 249 LYS A N 1
ATOM 2055 C CA . LYS A 1 249 ? -23.526 9.800 25.078 1.00 79.00 249 LYS A CA 1
ATOM 2056 C C . LYS A 1 249 ? -24.540 8.643 25.060 1.00 79.00 249 LYS A C 1
ATOM 2058 O O . LYS A 1 249 ? -24.873 8.114 26.119 1.00 79.00 249 LYS A O 1
ATOM 2063 N N . SER A 1 250 ? -25.053 8.256 23.891 1.00 84.56 250 SER A N 1
ATOM 2064 C CA . SER A 1 250 ? -26.084 7.220 23.776 1.00 84.56 250 SER A CA 1
ATOM 2065 C C . SER A 1 250 ? -25.515 5.827 24.061 1.00 84.56 250 SER A C 1
ATOM 2067 O O . SER A 1 250 ? -24.639 5.338 23.346 1.00 84.56 250 SER A O 1
ATOM 2069 N N . GLN A 1 251 ? -26.050 5.151 25.084 1.00 80.88 251 GLN A N 1
ATOM 2070 C CA . GLN A 1 251 ? -25.648 3.787 25.454 1.00 80.88 251 GLN A CA 1
ATOM 2071 C C . GLN A 1 251 ? -25.881 2.769 24.328 1.00 80.88 251 GLN A C 1
ATOM 2073 O O . GLN A 1 251 ? -25.099 1.827 24.202 1.00 80.88 251 GLN A O 1
ATOM 2078 N N . ARG A 1 252 ? -26.907 2.970 23.484 1.00 79.75 252 ARG A N 1
ATOM 2079 C CA . ARG A 1 252 ? -27.194 2.073 22.352 1.00 79.75 252 ARG A CA 1
ATOM 2080 C C . ARG A 1 252 ? -26.056 2.078 21.332 1.00 79.75 252 ARG A C 1
ATOM 2082 O O . ARG A 1 252 ? -25.583 1.012 20.957 1.00 79.75 252 ARG A O 1
ATOM 2089 N N . ILE A 1 253 ? -25.551 3.256 20.964 1.00 78.19 253 ILE A N 1
ATOM 2090 C CA . ILE A 1 253 ? -24.459 3.392 19.984 1.00 78.19 253 ILE A CA 1
ATOM 2091 C C . ILE A 1 253 ? -23.155 2.815 20.553 1.00 78.19 253 ILE A C 1
ATOM 2093 O O . ILE A 1 253 ? -22.438 2.092 19.869 1.00 78.19 253 ILE A O 1
ATOM 2097 N N . ARG A 1 254 ? -22.897 3.022 21.851 1.00 76.75 254 ARG A N 1
ATOM 2098 C CA . ARG A 1 254 ? -21.709 2.475 22.520 1.00 76.75 254 ARG A CA 1
ATOM 2099 C C . ARG A 1 254 ? -21.696 0.943 22.578 1.00 76.75 254 ARG A C 1
ATOM 2101 O O . ARG A 1 254 ? -20.622 0.349 22.579 1.00 76.75 254 ARG A O 1
ATOM 2108 N N . SER A 1 255 ? -22.865 0.298 22.595 1.00 78.75 255 SER A N 1
ATOM 2109 C CA . SER A 1 255 ? -22.961 -1.168 22.553 1.00 78.75 255 SER A CA 1
ATOM 2110 C C . SER A 1 255 ? -22.519 -1.775 21.215 1.00 78.75 255 SER A C 1
ATOM 2112 O O . SER A 1 255 ? -22.193 -2.957 21.180 1.00 78.75 255 SER A O 1
ATOM 2114 N N . PHE A 1 256 ? -22.441 -0.970 20.148 1.00 75.50 256 PHE A N 1
ATOM 2115 C CA . PHE A 1 256 ? -21.963 -1.400 18.832 1.00 75.50 256 PHE A CA 1
ATOM 2116 C C . PHE A 1 256 ? -20.429 -1.521 18.768 1.00 75.50 256 PHE A C 1
ATOM 2118 O O . PHE A 1 256 ? -19.897 -2.303 17.989 1.00 75.50 256 PHE A O 1
ATOM 2125 N N . SER A 1 257 ? -19.707 -0.827 19.656 1.00 76.94 257 SER A N 1
ATOM 2126 C CA . SER A 1 257 ? -18.239 -0.872 19.778 1.00 76.94 257 SER A CA 1
ATOM 2127 C C . SER A 1 257 ? -17.761 -2.085 20.601 1.00 76.94 257 SER A C 1
ATOM 2129 O O . SER A 1 257 ? -16.833 -2.026 21.407 1.00 76.94 257 SER A O 1
ATOM 2131 N N . GLN A 1 258 ? -18.448 -3.221 20.459 1.00 87.31 258 GLN A N 1
ATOM 2132 C CA . GLN A 1 258 ? -18.010 -4.473 21.066 1.00 87.31 258 GLN A CA 1
ATOM 2133 C C . GLN A 1 258 ? -16.962 -5.141 20.183 1.00 87.31 258 GLN A C 1
ATOM 2135 O O . GLN A 1 258 ? -17.132 -5.268 18.972 1.00 87.31 258 GLN A O 1
ATOM 2140 N N . ILE A 1 259 ? -15.914 -5.677 20.808 1.00 89.88 259 ILE A N 1
ATOM 2141 C CA . ILE A 1 259 ? -14.828 -6.369 20.100 1.00 89.88 259 ILE A CA 1
ATOM 2142 C C . ILE A 1 259 ? -15.320 -7.545 19.237 1.00 89.88 259 ILE A C 1
ATOM 2144 O O . ILE A 1 259 ? -14.759 -7.819 18.183 1.00 89.88 259 ILE A O 1
ATOM 2148 N N . LYS A 1 260 ? -16.425 -8.193 19.633 1.00 91.44 260 LYS A N 1
ATOM 2149 C CA . LYS A 1 260 ? -17.058 -9.275 18.862 1.00 91.44 260 LYS A CA 1
ATOM 2150 C C . LYS A 1 260 ? -17.553 -8.798 17.494 1.00 91.44 260 LYS A C 1
ATOM 2152 O O . LYS A 1 260 ? -17.322 -9.470 16.495 1.00 91.44 260 LYS A O 1
ATOM 2157 N N . ILE A 1 261 ? -18.195 -7.629 17.462 1.00 90.81 261 ILE A N 1
ATOM 2158 C CA . ILE A 1 261 ? -18.674 -6.995 16.227 1.00 90.81 261 ILE A CA 1
ATOM 2159 C C . ILE A 1 261 ? -17.466 -6.542 15.407 1.00 90.81 261 ILE A C 1
ATOM 2161 O O . ILE A 1 261 ? -17.448 -6.731 14.196 1.00 90.81 261 ILE A O 1
ATOM 2165 N N . ALA A 1 262 ? -16.417 -6.035 16.063 1.00 92.06 262 ALA A N 1
ATOM 2166 C CA . ALA A 1 262 ? -15.217 -5.590 15.366 1.00 92.06 262 ALA A CA 1
ATOM 2167 C C . ALA A 1 262 ? -14.564 -6.696 14.526 1.00 92.06 262 ALA A C 1
ATOM 2169 O O . ALA A 1 262 ? -14.219 -6.460 13.371 1.00 92.06 262 ALA A O 1
ATOM 2170 N N . HIS A 1 263 ? -14.477 -7.922 15.051 1.00 92.12 263 HIS A N 1
ATOM 2171 C CA . HIS A 1 263 ? -13.994 -9.066 14.274 1.00 92.12 263 HIS A CA 1
ATOM 2172 C C . HIS A 1 263 ? -14.866 -9.354 13.045 1.00 92.12 263 HIS A C 1
ATOM 2174 O O . HIS A 1 263 ? -14.329 -9.591 11.969 1.00 92.12 263 HIS A O 1
ATOM 2180 N N . GLN A 1 264 ? -16.193 -9.272 13.153 1.00 93.94 264 GLN A N 1
ATOM 2181 C CA . GLN A 1 264 ? -17.079 -9.482 12.001 1.00 93.94 264 GLN A CA 1
ATOM 2182 C C . GLN A 1 264 ? -16.932 -8.366 10.957 1.00 93.94 264 GLN A C 1
ATOM 2184 O O . GLN A 1 264 ? -16.856 -8.638 9.761 1.00 93.94 264 GLN A O 1
ATOM 2189 N N . MET A 1 265 ? -16.804 -7.116 11.408 1.00 94.19 265 MET A N 1
ATOM 2190 C CA . MET A 1 265 ? -16.592 -5.962 10.532 1.00 94.19 265 MET A CA 1
ATOM 2191 C C . MET A 1 265 ? -15.253 -6.027 9.793 1.00 94.19 265 MET A C 1
ATOM 2193 O O . MET A 1 265 ? -15.166 -5.497 8.690 1.00 94.19 265 MET A O 1
ATOM 2197 N N . THR A 1 266 ? -14.230 -6.710 10.330 1.00 95.00 266 THR A N 1
ATOM 2198 C CA . THR A 1 266 ? -12.962 -6.892 9.597 1.00 95.00 266 THR A CA 1
ATOM 2199 C C . THR A 1 266 ? -13.100 -7.711 8.314 1.00 95.00 266 THR A C 1
ATOM 2201 O O . THR A 1 266 ? -12.355 -7.487 7.366 1.00 95.00 266 THR A O 1
ATOM 2204 N N . CYS A 1 267 ? -14.092 -8.599 8.216 1.00 96.00 267 CYS A N 1
ATOM 2205 C CA . CYS A 1 267 ? -14.319 -9.367 6.992 1.00 96.00 267 CYS A CA 1
ATOM 2206 C C . CYS A 1 267 ? -14.895 -8.510 5.853 1.00 96.00 267 CYS A C 1
ATOM 2208 O O . CYS A 1 267 ? -14.697 -8.841 4.686 1.00 96.00 267 CYS A O 1
ATOM 2210 N N . ILE A 1 268 ? -15.586 -7.407 6.167 1.00 94.88 268 ILE A N 1
ATOM 2211 C CA . ILE A 1 268 ? -16.305 -6.600 5.172 1.00 94.88 268 ILE A CA 1
ATOM 2212 C C . ILE A 1 268 ? -15.344 -5.917 4.183 1.00 94.88 268 ILE A C 1
ATOM 2214 O O . ILE A 1 268 ? -15.524 -6.141 2.986 1.00 94.88 268 ILE A O 1
ATOM 2218 N N . PRO A 1 269 ? -14.306 -5.160 4.610 1.00 95.38 269 PRO A N 1
ATOM 2219 C CA . PRO A 1 269 ? -13.319 -4.604 3.683 1.00 95.38 269 PRO A CA 1
ATOM 2220 C C . PRO A 1 269 ? -12.635 -5.687 2.855 1.00 95.38 269 PRO A C 1
ATOM 2222 O O . PRO A 1 269 ? -12.434 -5.502 1.660 1.00 95.38 269 PRO A O 1
ATOM 2225 N N . ILE A 1 270 ? -12.324 -6.835 3.471 1.00 96.19 270 ILE A N 1
ATOM 2226 C CA . ILE A 1 270 ? -11.660 -7.937 2.771 1.00 96.19 270 ILE A CA 1
ATOM 2227 C C . ILE A 1 270 ? -12.504 -8.393 1.584 1.00 96.19 270 ILE A C 1
ATOM 2229 O O . ILE A 1 270 ? -12.004 -8.455 0.464 1.00 96.19 270 ILE A O 1
ATOM 2233 N N . ILE A 1 271 ? -13.789 -8.667 1.812 1.00 96.94 271 ILE A N 1
ATOM 2234 C CA . ILE A 1 271 ? -14.704 -9.127 0.764 1.00 96.94 271 ILE A CA 1
ATOM 2235 C C . ILE A 1 271 ? -14.940 -8.022 -0.268 1.00 96.94 271 ILE A C 1
ATOM 2237 O O . ILE A 1 271 ? -14.809 -8.280 -1.463 1.00 96.94 271 ILE A O 1
ATOM 2241 N N . LEU A 1 272 ? -15.240 -6.798 0.178 1.00 95.62 272 LEU A N 1
ATOM 2242 C CA . LEU A 1 272 ? -15.535 -5.663 -0.698 1.00 95.62 272 LEU A CA 1
ATOM 2243 C C . LEU A 1 272 ? -14.371 -5.392 -1.659 1.00 95.62 272 LEU A C 1
ATOM 2245 O O . LEU A 1 272 ? -14.566 -5.444 -2.870 1.00 95.62 272 LEU A O 1
ATOM 2249 N N . TYR A 1 273 ? -13.158 -5.182 -1.135 1.00 95.50 273 TYR A N 1
ATOM 2250 C CA . TYR A 1 273 ? -11.998 -4.860 -1.967 1.00 95.50 273 TYR A CA 1
ATOM 2251 C C . TYR A 1 273 ? -11.495 -6.060 -2.779 1.00 95.50 273 TYR A C 1
ATOM 2253 O O . TYR A 1 273 ? -10.947 -5.865 -3.861 1.00 95.50 273 TYR A O 1
ATOM 2261 N N . SER A 1 274 ? -11.709 -7.303 -2.323 1.00 95.38 274 SER A N 1
ATOM 2262 C CA . SER A 1 274 ? -11.397 -8.494 -3.135 1.00 95.38 274 SER A CA 1
ATOM 2263 C C . SER A 1 274 ? -12.319 -8.615 -4.342 1.00 95.38 274 SER A C 1
ATOM 2265 O O . SER A 1 274 ? -11.852 -8.896 -5.446 1.00 95.38 274 SER A O 1
ATOM 2267 N N . LEU A 1 275 ? -13.620 -8.378 -4.151 1.00 95.44 275 LEU A N 1
ATOM 2268 C CA . LEU A 1 275 ? -14.595 -8.398 -5.238 1.00 95.44 275 LEU A CA 1
ATOM 2269 C C . LEU A 1 275 ? -14.332 -7.260 -6.217 1.00 95.44 275 LEU A C 1
ATOM 2271 O O . LEU A 1 275 ? -14.249 -7.518 -7.420 1.00 95.44 275 LEU A O 1
ATOM 2275 N N . THR A 1 276 ? -14.130 -6.034 -5.719 1.00 93.06 276 THR A N 1
ATOM 2276 C CA . THR A 1 276 ? -13.832 -4.903 -6.600 1.00 93.06 276 THR A CA 1
ATOM 2277 C C . THR A 1 276 ? -12.516 -5.110 -7.318 1.00 93.06 276 THR A C 1
ATOM 2279 O O . THR A 1 276 ? -12.493 -4.847 -8.503 1.00 93.06 276 THR A O 1
ATOM 2282 N N . SER A 1 277 ? -11.469 -5.656 -6.692 1.00 93.88 277 SER A N 1
ATOM 2283 C CA . SER A 1 277 ? -10.149 -5.834 -7.322 1.00 93.88 277 SER A CA 1
ATOM 2284 C C . SER A 1 277 ? -10.025 -7.086 -8.200 1.00 93.88 277 SER A C 1
ATOM 2286 O O . SER A 1 277 ? -9.016 -7.272 -8.878 1.00 93.88 277 SER A O 1
ATOM 2288 N N . SER A 1 278 ? -11.037 -7.956 -8.230 1.00 94.56 278 SER A N 1
ATOM 2289 C CA . SER A 1 278 ? -11.007 -9.200 -9.016 1.00 94.56 278 SER A CA 1
ATOM 2290 C C . SER A 1 278 ? -10.755 -8.966 -10.516 1.00 94.56 278 SER A C 1
ATOM 2292 O O . SER A 1 278 ? -10.081 -9.769 -11.164 1.00 94.56 278 SER A O 1
ATOM 2294 N N . HIS A 1 279 ? -11.204 -7.827 -11.058 1.00 93.06 279 HIS A N 1
ATOM 2295 C CA . HIS A 1 279 ? -10.972 -7.438 -12.452 1.00 93.06 279 HIS A CA 1
ATOM 2296 C C . HIS A 1 279 ? -9.474 -7.324 -12.803 1.00 93.06 279 HIS A C 1
ATOM 2298 O O . HIS A 1 279 ? -9.086 -7.696 -13.914 1.00 93.06 279 HIS A O 1
ATOM 2304 N N . LEU A 1 280 ? -8.610 -6.917 -11.860 1.00 92.31 280 LEU A N 1
ATOM 2305 C CA . LEU A 1 280 ? -7.159 -6.821 -12.081 1.00 92.31 280 LEU A CA 1
ATOM 2306 C C . LEU A 1 280 ? -6.534 -8.180 -12.443 1.00 92.31 280 LEU A C 1
ATOM 2308 O O . LEU A 1 280 ? -5.602 -8.238 -13.243 1.00 92.31 280 LEU A O 1
ATOM 2312 N N . LEU A 1 281 ? -7.060 -9.294 -11.922 1.00 92.88 281 LEU A N 1
ATOM 2313 C CA . LEU A 1 281 ? -6.555 -10.632 -12.258 1.00 92.88 281 LEU A CA 1
ATOM 2314 C C . LEU A 1 281 ? -6.929 -11.064 -13.684 1.00 92.88 281 LEU A C 1
ATOM 2316 O O . LEU A 1 281 ? -6.195 -11.829 -14.320 1.00 92.88 281 LEU A O 1
ATOM 2320 N N . VAL A 1 282 ? -8.055 -10.578 -14.208 1.00 92.94 282 VAL A N 1
ATOM 2321 C CA . VAL A 1 282 ? -8.579 -10.988 -15.517 1.00 92.94 282 VAL A CA 1
ATOM 2322 C C . VAL A 1 282 ? -7.913 -10.200 -16.644 1.00 92.94 282 VAL A C 1
ATOM 2324 O O . VAL A 1 282 ? -7.409 -10.800 -17.592 1.00 92.94 282 VAL A O 1
ATOM 2327 N N . TYR A 1 283 ? -7.845 -8.873 -16.520 1.00 91.62 283 TYR A N 1
ATOM 2328 C CA . TYR A 1 283 ? -7.519 -7.978 -17.638 1.00 91.62 283 TYR A CA 1
ATOM 2329 C C . TYR A 1 283 ? -6.030 -7.632 -17.807 1.00 91.62 283 TYR A C 1
ATOM 2331 O O . TYR A 1 283 ? -5.657 -6.977 -18.787 1.00 91.62 283 TYR A O 1
ATOM 2339 N N . PHE A 1 284 ? -5.154 -8.063 -16.897 1.00 88.56 284 PHE A N 1
ATOM 2340 C CA . PHE A 1 284 ? -3.706 -7.908 -17.068 1.00 88.56 284 PHE A CA 1
ATOM 2341 C C . PHE A 1 284 ? -3.131 -9.001 -17.976 1.00 88.56 284 PHE A C 1
ATOM 2343 O O . PHE A 1 284 ? -3.433 -10.179 -17.805 1.00 88.56 284 PHE A O 1
ATOM 2350 N N . ASN A 1 285 ? -2.279 -8.621 -18.931 1.00 89.06 285 ASN A N 1
ATOM 2351 C CA . ASN A 1 285 ? -1.664 -9.547 -19.884 1.00 89.06 285 ASN A CA 1
ATOM 2352 C C . ASN A 1 285 ? -0.157 -9.302 -20.016 1.00 89.06 285 ASN A C 1
ATOM 2354 O O . ASN A 1 285 ? 0.338 -8.192 -19.830 1.00 89.06 285 ASN A O 1
ATOM 2358 N N . LEU A 1 286 ? 0.579 -10.361 -20.355 1.00 82.19 286 LEU A N 1
ATOM 2359 C CA . LEU A 1 286 ? 2.027 -10.333 -20.534 1.00 82.19 286 LEU A CA 1
ATOM 2360 C C . LEU A 1 286 ? 2.337 -10.077 -22.015 1.00 82.19 286 LEU A C 1
ATOM 2362 O O . LEU A 1 286 ? 2.275 -10.995 -22.825 1.00 82.19 286 LEU A O 1
ATOM 2366 N N . ARG A 1 287 ? 2.615 -8.820 -22.389 1.00 79.62 287 ARG A N 1
ATOM 2367 C CA . ARG A 1 287 ? 3.170 -8.490 -23.720 1.00 79.62 287 ARG A CA 1
ATOM 2368 C C . ARG A 1 287 ? 4.686 -8.311 -23.639 1.00 79.62 287 ARG A C 1
ATOM 2370 O O . ARG A 1 287 ? 5.426 -9.272 -23.762 1.00 79.62 287 ARG A O 1
ATOM 2377 N N . LYS A 1 288 ? 5.153 -7.079 -23.412 1.00 79.62 288 LYS A N 1
ATOM 2378 C CA . LYS A 1 288 ? 6.587 -6.747 -23.248 1.00 79.62 288 LYS A CA 1
ATOM 2379 C C . LYS A 1 288 ? 6.937 -6.410 -21.798 1.00 79.62 288 LYS A C 1
ATOM 2381 O O . LYS A 1 288 ? 8.036 -6.681 -21.325 1.00 79.62 288 LYS A O 1
ATOM 2386 N N . ARG A 1 289 ? 5.976 -5.835 -21.080 1.00 82.94 289 ARG A N 1
ATOM 2387 C CA . ARG A 1 289 ? 6.015 -5.560 -19.645 1.00 82.94 289 ARG A CA 1
ATOM 2388 C C . ARG A 1 289 ? 4.682 -6.003 -19.054 1.00 82.94 289 ARG A C 1
ATOM 2390 O O . ARG A 1 289 ? 3.707 -6.167 -19.786 1.00 82.94 289 ARG A O 1
ATOM 2397 N N . CYS A 1 290 ? 4.659 -6.201 -17.744 1.00 85.50 290 CYS A N 1
ATOM 2398 C CA . CYS A 1 290 ? 3.427 -6.357 -16.985 1.00 85.50 290 CYS A CA 1
ATOM 2399 C C . CYS A 1 290 ? 2.603 -5.069 -17.075 1.00 85.50 290 CYS A C 1
ATOM 2401 O O . CYS A 1 290 ? 2.783 -4.164 -16.266 1.00 85.50 290 CYS A O 1
ATOM 2403 N N . SER A 1 291 ? 1.752 -4.965 -18.092 1.00 88.56 291 SER A N 1
ATOM 2404 C CA . SER A 1 291 ? 0.932 -3.786 -18.359 1.00 88.56 291 SER A CA 1
ATOM 2405 C C . SER A 1 291 ? -0.532 -4.185 -18.539 1.00 88.56 291 SER A C 1
ATOM 2407 O O . SER A 1 291 ? -0.812 -5.309 -18.973 1.00 88.56 291 SER A O 1
ATOM 2409 N N . PRO A 1 292 ? -1.481 -3.285 -18.229 1.00 90.06 292 PRO A N 1
ATOM 2410 C CA . PRO A 1 292 ? -2.883 -3.519 -18.545 1.00 90.06 292 PRO A CA 1
ATOM 2411 C C . PRO A 1 292 ? -3.052 -3.754 -20.050 1.00 90.06 292 PRO A C 1
ATOM 2413 O O . PRO A 1 292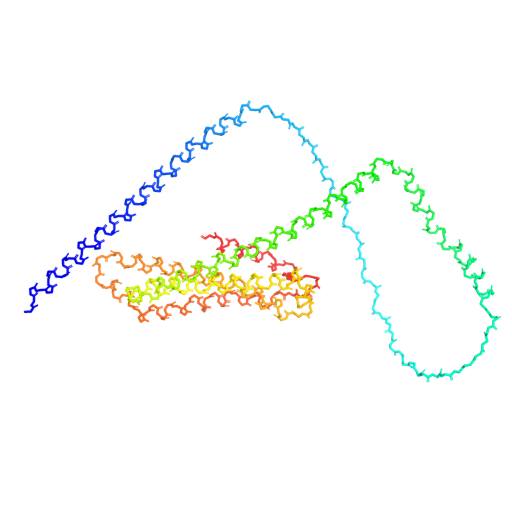 ? -2.287 -3.235 -20.869 1.00 90.06 292 PRO A O 1
ATOM 2416 N N . THR A 1 293 ? -4.052 -4.553 -20.422 1.00 89.19 293 THR A N 1
ATOM 2417 C CA . THR A 1 293 ? -4.396 -4.742 -21.835 1.00 89.19 293 THR A CA 1
ATOM 2418 C C . THR A 1 293 ? -4.775 -3.390 -22.443 1.00 89.19 293 THR A C 1
ATOM 2420 O O . THR A 1 293 ? -5.589 -2.662 -21.877 1.00 89.19 293 THR A O 1
ATOM 2423 N N . ALA A 1 294 ? -4.157 -3.040 -23.574 1.00 87.62 294 ALA A N 1
ATOM 2424 C CA . ALA A 1 294 ? -4.438 -1.786 -24.267 1.00 87.62 294 ALA A CA 1
ATOM 2425 C C . ALA A 1 294 ? -5.917 -1.705 -24.690 1.00 87.62 294 ALA A C 1
ATOM 2427 O O . ALA A 1 294 ? -6.518 -2.722 -25.038 1.00 87.62 294 ALA A O 1
ATOM 2428 N N . GLY A 1 295 ? -6.485 -0.496 -24.680 1.00 89.81 295 GLY A N 1
ATOM 2429 C CA . GLY A 1 295 ? -7.869 -0.230 -25.081 1.00 89.81 295 GLY A CA 1
ATOM 2430 C C . GLY A 1 295 ? -8.716 0.365 -23.956 1.00 89.81 295 GLY A C 1
ATOM 2431 O O . GLY A 1 295 ? -8.213 1.085 -23.095 1.00 89.81 295 GLY A O 1
ATOM 2432 N N . THR A 1 296 ? -10.012 0.051 -23.958 1.00 90.50 296 THR A N 1
ATOM 2433 C CA . THR A 1 296 ? -11.019 0.590 -23.021 1.00 90.50 296 THR A CA 1
ATOM 2434 C C . THR A 1 296 ? -10.701 0.312 -21.551 1.00 90.50 296 THR A C 1
ATOM 2436 O O . THR A 1 296 ? -11.017 1.125 -20.684 1.00 90.50 296 THR A O 1
ATOM 2439 N N . TYR A 1 297 ? -10.022 -0.798 -21.258 1.00 90.81 297 TYR A N 1
ATOM 2440 C CA . TYR A 1 297 ? -9.642 -1.154 -19.893 1.00 90.81 297 TYR A CA 1
ATOM 2441 C C . TYR A 1 297 ? -8.628 -0.182 -19.273 1.00 90.81 297 TYR A C 1
ATOM 2443 O O . TYR A 1 297 ? -8.696 0.090 -18.077 1.00 90.81 297 TYR A O 1
ATOM 2451 N N . ALA A 1 298 ? -7.716 0.384 -20.070 1.00 90.75 298 ALA A N 1
ATOM 2452 C CA . ALA A 1 298 ? -6.763 1.372 -19.567 1.00 90.75 298 ALA A CA 1
ATOM 2453 C C . ALA A 1 298 ? -7.485 2.626 -19.044 1.00 90.75 298 ALA A C 1
ATOM 2455 O O . ALA A 1 298 ? -7.144 3.125 -17.977 1.00 90.75 298 ALA A O 1
ATOM 2456 N N . PHE A 1 299 ? -8.537 3.070 -19.741 1.00 92.81 299 PHE A N 1
ATOM 2457 C CA . PHE A 1 299 ? -9.376 4.190 -19.309 1.00 92.81 299 PHE A CA 1
ATOM 2458 C C . PHE A 1 299 ? -10.146 3.872 -18.018 1.00 92.81 299 PHE A C 1
ATOM 2460 O O . PHE A 1 299 ? -10.177 4.690 -17.100 1.00 92.81 299 PHE A O 1
ATOM 2467 N N . PHE A 1 300 ? -10.703 2.659 -17.907 1.00 92.81 300 PHE A N 1
ATOM 2468 C CA . PHE A 1 300 ? -11.349 2.197 -16.674 1.00 92.81 300 PHE A CA 1
ATOM 2469 C C . PHE A 1 300 ? -10.375 2.195 -15.487 1.00 92.81 300 PHE A C 1
ATOM 2471 O O . PHE A 1 300 ? -10.714 2.691 -14.415 1.00 92.81 300 PHE A O 1
ATOM 2478 N N . LEU A 1 301 ? -9.151 1.697 -15.690 1.00 91.00 301 LEU A N 1
ATOM 2479 C CA . LEU A 1 301 ? -8.116 1.673 -14.658 1.00 91.00 301 LEU A CA 1
ATOM 2480 C C . LEU A 1 301 ? -7.708 3.089 -14.221 1.00 91.00 301 LEU A C 1
ATOM 2482 O O . LEU A 1 301 ? -7.519 3.320 -13.030 1.00 91.00 301 LEU A O 1
ATOM 2486 N N . SER A 1 302 ? -7.621 4.045 -15.151 1.00 91.69 302 SER A N 1
ATOM 2487 C CA . SER A 1 302 ? -7.357 5.452 -14.824 1.00 91.69 302 SER A CA 1
ATOM 2488 C C . SER A 1 302 ? -8.458 6.055 -13.950 1.00 91.69 302 SER A C 1
ATOM 2490 O O . SER A 1 302 ? -8.150 6.656 -12.924 1.00 91.69 302 SER A O 1
ATOM 2492 N N . ILE A 1 303 ? -9.733 5.842 -14.295 1.00 92.25 303 ILE A N 1
ATOM 2493 C CA . ILE A 1 303 ? -10.862 6.304 -13.472 1.00 92.25 303 ILE A CA 1
ATOM 2494 C C . ILE A 1 303 ? -10.818 5.652 -12.087 1.00 92.25 303 ILE A C 1
ATOM 2496 O O . ILE A 1 303 ? -10.948 6.337 -11.076 1.00 92.25 303 ILE A O 1
ATOM 2500 N N . TYR A 1 304 ? -10.592 4.340 -12.032 1.00 90.06 304 TYR A N 1
ATOM 2501 C CA . TYR A 1 304 ? -10.516 3.600 -10.775 1.00 90.06 304 TYR A CA 1
ATOM 2502 C C . TYR A 1 304 ? -9.391 4.123 -9.867 1.00 90.06 304 TYR A C 1
ATOM 2504 O O . TYR A 1 304 ? -9.617 4.343 -8.681 1.00 90.06 304 TYR A O 1
ATOM 2512 N N . SER A 1 305 ? -8.216 4.423 -10.435 1.00 87.31 305 SER A N 1
ATOM 2513 C CA . SER A 1 305 ? -7.094 5.002 -9.684 1.00 87.31 305 SER A CA 1
ATOM 2514 C C . SER A 1 305 ? -7.393 6.389 -9.105 1.00 87.31 305 SER A C 1
ATOM 2516 O O . SER A 1 305 ? -6.869 6.730 -8.051 1.00 87.31 305 SER A O 1
ATOM 2518 N N . MET A 1 306 ? -8.268 7.180 -9.741 1.00 89.75 306 MET A N 1
ATOM 2519 C CA . MET A 1 306 ? -8.672 8.481 -9.199 1.00 89.75 306 MET A CA 1
ATOM 2520 C C . MET A 1 306 ? -9.548 8.335 -7.956 1.00 89.75 306 MET A C 1
ATOM 2522 O O . MET A 1 306 ? -9.369 9.085 -7.004 1.00 89.75 306 MET A O 1
ATOM 2526 N N . PHE A 1 307 ? -10.460 7.362 -7.938 1.00 83.75 307 PHE A N 1
ATOM 2527 C CA . PHE A 1 307 ? -11.337 7.130 -6.787 1.00 83.75 307 PHE A CA 1
ATOM 2528 C C . PHE A 1 307 ? -10.609 6.574 -5.564 1.00 83.75 307 PHE A C 1
ATOM 2530 O O . PHE A 1 307 ? -11.106 6.717 -4.455 1.00 83.75 307 PHE A O 1
ATOM 2537 N N . GLU A 1 308 ? -9.452 5.941 -5.744 1.00 77.94 308 GLU A N 1
ATOM 2538 C CA . GLU A 1 308 ? -8.676 5.405 -4.623 1.00 77.94 308 GLU A CA 1
ATOM 2539 C C . GLU A 1 308 ? -7.892 6.480 -3.858 1.00 77.94 308 GLU A C 1
ATOM 2541 O O . GLU A 1 308 ? -7.588 6.297 -2.681 1.00 77.94 308 GLU A O 1
ATOM 2546 N N . HIS A 1 309 ? -7.576 7.604 -4.505 1.00 70.56 309 HIS A N 1
ATOM 2547 C CA . HIS A 1 309 ? -6.824 8.701 -3.892 1.00 70.56 309 HIS A CA 1
ATOM 2548 C C . HIS A 1 309 ? -7.699 9.754 -3.187 1.00 70.56 309 HIS A C 1
ATOM 2550 O O . HIS A 1 309 ? -7.141 10.683 -2.601 1.00 70.56 309 HIS A O 1
ATOM 2556 N N . VAL A 1 310 ? -9.030 9.620 -3.237 1.00 57.28 310 VAL A N 1
ATOM 2557 C CA . VAL A 1 310 ? -10.008 10.522 -2.594 1.00 57.28 310 VAL A CA 1
ATOM 2558 C C . VAL A 1 310 ? -10.504 9.921 -1.284 1.00 57.28 310 VAL A C 1
ATOM 2560 O O . VAL A 1 310 ? -10.488 10.652 -0.269 1.00 57.28 310 VAL A O 1
#

Foldseek 3Di:
DVPVVVVVVVVVVVVVVVVVVVVVVVVVVVVVVVVVVVVVVVVVVVVVVPDDDDDDDDDDDPDDDDDDDDDDDDDDDDDDDDDDDDDDDDPPVVVVVVVVVVCVVVCVVVVVVVVVVVVPDPVVVVVVVVVVVVVVVVVVVVLVVLVVVLVVCLVVLVVVLVVLLVVLPDPVNVQWLLSVLQNQLSVLSNVLSCLVSVVVCCVSPVVPCCQQPDPQCLLVSVLSNVLSNQLSVVSVVVSVVLVVLCPDPDPVSVVCRGNVNSVVVSVVSVVVSCVVSVVSNVQFDRDPGRDGDPDPVVVVVVVVVVVVVD

Sequence (310 aa):
MNHTYKDNSRRIQKHCHRRQERKLAERRRYEISDLAYEDDLKVDEMISSSLPQISTNVEVSSSLERSIDPELSDLPHEPKTFDEDHYRGSRMIRNWRKKFLGERESLEGHEWTIAEAAREGPMEILHSYFVRMNIESIQVIRFYITLCTSYVLLIFGNIGFICNFITFTSKQLRQNSCGWYLLMSTLFDCSCINFGLFTKLASEHYGSKLQHTNLVWCKIRIFLTWILQCFSTGYLILASIDRCLSTPKSQRIRSFSQIKIAHQMTCIPIILYSLTSSHLLVYFNLRKRCSPTAGTYAFFLSIYSMFEHV